Protein AF-A0A9E0SWN8-F1 (afdb_monomer)

Mean predicted aligned error: 6.42 Å

pLDDT: mean 88.69, std 12.47, range [34.34, 98.69]

Solvent-accessible surface area (backbone atoms only — not comparable to full-atom values): 17959 Å² total; per-residue (Å²): 108,59,70,43,38,34,40,40,36,37,46,34,42,34,28,69,33,40,63,61,95,81,78,55,37,38,42,23,48,45,33,38,35,36,34,43,24,35,90,50,27,34,27,43,89,86,46,27,32,46,60,47,58,52,72,49,68,44,82,44,38,80,63,66,32,49,72,82,45,36,48,60,73,41,78,38,72,42,49,58,73,52,26,52,48,79,52,69,46,26,38,19,40,45,77,55,72,58,88,90,48,64,58,40,75,12,35,39,37,39,36,42,39,36,31,36,65,59,69,62,49,68,70,51,48,44,43,27,53,53,28,38,48,52,30,48,47,54,44,46,37,62,46,42,61,72,28,25,89,89,41,82,62,83,50,70,70,56,50,52,52,41,51,53,53,27,51,50,43,19,40,69,61,29,52,95,80,43,82,65,88,37,101,78,60,100,76,70,80,48,55,46,71,36,39,73,51,79,47,75,46,44,44,58,56,31,36,30,34,33,92,72,30,42,80,41,78,50,75,32,84,33,79,22,31,38,37,41,32,34,38,38,28,42,66,71,84,60,47,53,46,60,20,28,35,60,69,90,68,97,63,66,98,76,56,60,51,31,39,23,29,66,38,70,86,24,62,33,74,44,42,44,68,54,51,49,52,40,47,75,73,68,50,44,38,33,21,68,12,92,85,74,44,73,24,50,51,45,79,46,80,58,78,65,40,96,91,38,72,83,12,65,47,76,44,42,55,91,70,94,71,61,56,21,33,60,89,61,43,50,71,59,70,132

Sequence (334 aa):
MDATPVILELTNLHCYDEGDSIGSAEPYLWTVFFKIDGDSVHIDNTLTLRGTATVVATVGNHGDIGPGGVGAGDDIPIPASLGRFETTVKPIPLDVPIGSLVDFPGTVGCIIVLLEQDSTSDDAVAAGRAALTSAVQDALDTMIPTLNVLHTAPTQEELDAMTAQIGKAVEDAISDQVSIWDWLGALGNMDDKIGSAVLRYSQADLDAAAYSGIPISQEWENEGDWLITGSASAVIDELTIGCIHKPSGNVEAHHIERVGGVYNGSNWRMTRDQVIQFLQQGKRFGVAGADGSHSDVEVFKHWVSNANPTGLYIATTRDGSKADNLLSLPDCGD

Secondary structure (DSSP, 8-state):
---EEEEEEEEEEEEEE---SSS-B-EEEEEEEEEESTTTEEE-TTSBEEE--EEEE----TTSS-TT-B-TT-EEEPPHHHHEEEEEEPPEEEEEEETTEEEE--EEEEEEEEEE--S--HHHHHHHHHHHHHHHHHHHHHHGGG-BSS--S--HHHHHHHHHHHHHHHHHHHTTT-----TTS--SSS--EEEEEEEEEEHHHHHHHGGG-EEEEEEE-SSSEEEEEEEEEE--S-EEE-EEE--SSS--TT---EEEEEETTEEEEEEHHHHHHHHHTT--EEEE-TTS-EEEEEEEE----SS-TT-EEEEEPP-S-STT-GGGSPB---

Radius of gyration: 24.08 Å; Cα contacts (8 Å, |Δi|>4): 747; chains: 1; bounding box: 58×44×72 Å

Nearest PDB structures (foldseek):
  2jqz-assembly1_A  TM=5.389E-01  e=5.210E-02  Homo sapiens
  4dci-assembly1_B  TM=2.365E-01  e=7.324E+00  Parasynechococcus marenigrum WH 8102
  1m06-assembly1_F  TM=1.189E-01  e=5.247E+00  Escherichia phage alpha3

Foldseek 3Di:
DFKFKKKFFFWKKAFQALLDPDFFWFKKKWKKKKKFAQVFWAQEPVQAIAGFIDIDTAPIFTCQWPVPGHGHGDIITHDCSHTIDIDIHHFHAYPDDDVPDGTHWMKIKMKMWMKTDFDADRVLRRQLSVQLRVLLRVLRNVCRRVDGPVRPDDDPVSVVVSVVSSVVSSCVRNVVPDPPVDVPDDDDRHMGTQDIDMTMDTNLRQQQCAVVFAKDWDWGPHSGTMIIITTMHTDDQEAEWQAFAADPDPPPLQDTQKTWDGGPNHIYMDGFVVVQVCVVVVYWYWYAFPVRDIFTKHWDADDADPVRNRSIGIWTDDDPDPRRTNSNHHHPDD

Structure (mmCIF, N/CA/C/O backbone):
data_AF-A0A9E0SWN8-F1
#
_entry.id   AF-A0A9E0SWN8-F1
#
loop_
_atom_site.group_PDB
_atom_site.id
_atom_site.type_symbol
_atom_site.label_atom_id
_atom_site.label_alt_id
_atom_site.label_comp_id
_atom_site.label_asym_id
_atom_site.label_entity_id
_atom_site.label_seq_id
_atom_site.pdbx_PDB_ins_code
_atom_site.Cartn_x
_atom_site.Cartn_y
_atom_site.Cartn_z
_atom_site.occupancy
_atom_site.B_iso_or_equiv
_atom_site.auth_seq_id
_atom_site.auth_comp_id
_atom_site.auth_asym_id
_atom_site.auth_atom_id
_atom_site.pdbx_PDB_model_num
ATOM 1 N N . MET A 1 1 ? -11.381 -10.577 -12.466 1.00 85.69 1 MET A N 1
ATOM 2 C CA . MET A 1 1 ? -10.119 -10.263 -11.770 1.00 85.69 1 MET A CA 1
ATOM 3 C C . MET A 1 1 ? -9.688 -11.514 -11.018 1.00 85.69 1 MET A C 1
ATOM 5 O O . MET A 1 1 ? -10.556 -12.301 -10.661 1.00 85.69 1 MET A O 1
ATOM 9 N N . ASP A 1 2 ? -8.393 -11.739 -10.815 1.00 92.06 2 ASP A N 1
ATOM 10 C CA . ASP A 1 2 ? -7.904 -12.883 -10.027 1.00 92.06 2 ASP A CA 1
ATOM 11 C C . ASP A 1 2 ? -7.531 -12.435 -8.611 1.00 92.06 2 ASP A C 1
ATOM 13 O O . ASP A 1 2 ? -7.539 -11.246 -8.316 1.00 92.06 2 ASP A O 1
ATOM 17 N N . ALA A 1 3 ? -7.252 -13.369 -7.701 1.00 95.94 3 ALA A N 1
ATOM 18 C CA . ALA A 1 3 ? -6.750 -13.023 -6.374 1.00 95.94 3 ALA A CA 1
ATOM 19 C C . ALA A 1 3 ? -5.317 -12.472 -6.467 1.00 95.94 3 ALA A C 1
ATOM 21 O O . ALA A 1 3 ? -4.471 -13.070 -7.130 1.00 95.94 3 ALA A O 1
ATOM 22 N N . THR A 1 4 ? -5.035 -11.373 -5.768 1.00 96.62 4 THR A N 1
ATOM 23 C CA . THR A 1 4 ? -3.720 -10.716 -5.775 1.00 96.62 4 THR A CA 1
ATOM 24 C C . THR A 1 4 ? -3.032 -10.941 -4.428 1.00 96.62 4 THR A C 1
ATOM 26 O O . THR A 1 4 ? -3.504 -10.425 -3.413 1.00 96.62 4 THR A O 1
ATOM 29 N N . PRO A 1 5 ? -1.929 -11.707 -4.364 1.00 98.06 5 PRO A N 1
ATOM 30 C CA . PRO A 1 5 ? -1.043 -11.710 -3.203 1.00 98.06 5 PRO A CA 1
ATOM 31 C C . PRO A 1 5 ? -0.421 -10.320 -3.008 1.00 98.06 5 PRO A C 1
ATOM 33 O O . PRO A 1 5 ? 0.039 -9.719 -3.977 1.00 98.06 5 PRO A O 1
ATOM 36 N N . VAL A 1 6 ? -0.406 -9.794 -1.784 1.00 98.00 6 VAL A N 1
ATOM 37 C CA . VAL A 1 6 ? 0.013 -8.414 -1.479 1.00 98.00 6 VAL A CA 1
ATOM 38 C C . VAL A 1 6 ? 0.919 -8.377 -0.254 1.00 98.00 6 VAL A C 1
ATOM 40 O O . VAL A 1 6 ? 0.697 -9.104 0.716 1.00 98.00 6 VAL A O 1
ATOM 43 N N . ILE A 1 7 ? 1.905 -7.482 -0.292 1.00 98.12 7 ILE A N 1
ATOM 44 C CA . ILE A 1 7 ? 2.692 -7.047 0.862 1.00 98.12 7 ILE A CA 1
ATOM 45 C C . ILE A 1 7 ? 2.427 -5.554 1.072 1.00 98.12 7 ILE A C 1
ATOM 47 O O . ILE A 1 7 ? 2.629 -4.753 0.158 1.00 98.12 7 ILE A O 1
ATOM 51 N N . LEU A 1 8 ? 1.981 -5.193 2.273 1.00 98.06 8 LEU A N 1
ATOM 52 C CA . LEU A 1 8 ? 2.058 -3.833 2.802 1.00 98.06 8 LEU A CA 1
ATOM 53 C C . LEU A 1 8 ? 3.215 -3.779 3.794 1.00 98.06 8 LEU A C 1
ATOM 55 O O . LEU A 1 8 ? 3.294 -4.622 4.691 1.00 98.06 8 LEU A O 1
ATOM 59 N N . GLU A 1 9 ? 4.104 -2.807 3.646 1.00 97.50 9 GLU A N 1
ATOM 60 C CA . GLU A 1 9 ? 5.253 -2.645 4.529 1.00 97.50 9 GLU A CA 1
ATOM 61 C C . GLU A 1 9 ? 5.538 -1.176 4.835 1.00 97.50 9 GLU A C 1
ATOM 63 O O . GLU A 1 9 ? 5.626 -0.353 3.933 1.00 97.50 9 GLU A O 1
ATOM 68 N N . LEU A 1 10 ? 5.712 -0.862 6.113 1.00 98.25 10 LEU A N 1
ATOM 69 C CA . LEU A 1 10 ? 6.322 0.361 6.620 1.00 98.25 10 LEU A CA 1
ATOM 70 C C . LEU A 1 10 ? 7.751 -0.003 7.013 1.00 98.25 10 LEU A C 1
ATOM 72 O O . LEU A 1 10 ? 7.955 -0.959 7.764 1.00 98.25 10 LEU A O 1
ATOM 76 N N . THR A 1 11 ? 8.735 0.702 6.467 1.00 97.88 11 THR A N 1
ATOM 77 C CA . THR A 1 11 ? 10.140 0.276 6.515 1.00 97.88 11 THR A CA 1
ATOM 78 C C . THR A 1 11 ? 11.029 1.200 7.324 1.00 97.88 11 THR A C 1
ATOM 80 O O . THR A 1 11 ? 11.980 0.718 7.934 1.00 97.88 11 THR A O 1
ATOM 83 N N . ASN A 1 12 ? 10.751 2.503 7.334 1.00 97.88 12 ASN A N 1
ATOM 84 C CA . ASN A 1 12 ? 11.607 3.481 7.998 1.00 97.88 12 ASN A CA 1
ATOM 85 C C . ASN A 1 12 ? 10.781 4.632 8.563 1.00 97.88 12 ASN A C 1
ATOM 87 O O . ASN A 1 12 ? 9.873 5.116 7.883 1.00 97.88 12 ASN A O 1
ATOM 91 N N . LEU A 1 13 ? 11.142 5.064 9.765 1.00 97.44 13 LEU A N 1
ATOM 92 C CA . LEU A 1 13 ? 10.742 6.332 10.357 1.00 97.44 13 LEU A CA 1
ATOM 93 C C . LEU A 1 13 ? 11.961 7.257 10.341 1.00 97.44 13 LEU A C 1
ATOM 95 O O . LEU A 1 13 ? 13.002 6.906 10.891 1.00 97.44 13 LEU A O 1
ATOM 99 N N . HIS A 1 14 ? 11.831 8.409 9.702 1.00 97.38 14 HIS A N 1
ATOM 100 C CA . HIS A 1 14 ? 12.834 9.463 9.697 1.00 97.38 14 HIS A CA 1
ATOM 101 C C . HIS A 1 14 ? 12.392 10.592 10.627 1.00 97.38 14 HIS A C 1
ATOM 103 O O . HIS A 1 14 ? 11.233 11.008 10.566 1.00 97.38 14 HIS A O 1
ATOM 109 N N . CYS A 1 15 ? 13.313 11.085 11.449 1.00 95.62 15 CYS A N 1
ATOM 110 C CA . CYS A 1 15 ? 13.110 12.246 12.312 1.00 95.62 15 CYS A CA 1
ATOM 111 C C . CYS A 1 15 ? 13.853 13.443 11.712 1.00 95.62 15 CYS A C 1
ATOM 113 O O . CYS A 1 15 ? 15.081 13.469 11.723 1.00 95.62 15 CYS A O 1
ATOM 115 N N . TYR A 1 16 ? 13.143 14.431 11.173 1.00 94.19 16 TYR A N 1
ATOM 116 C CA . TYR A 1 16 ? 13.748 15.684 10.708 1.00 94.19 16 TYR A CA 1
ATOM 117 C C . TYR A 1 16 ? 14.029 16.640 11.874 1.00 94.19 16 TYR A C 1
ATOM 119 O O . TYR A 1 16 ? 15.079 17.285 11.893 1.00 94.19 16 TYR A O 1
ATOM 127 N N . ASP A 1 17 ? 13.108 16.695 12.834 1.00 91.19 17 ASP A N 1
ATOM 128 C CA . ASP A 1 17 ? 13.171 17.484 14.067 1.00 91.19 17 ASP A CA 1
ATOM 129 C C . ASP A 1 17 ? 12.433 16.699 15.156 1.00 91.19 17 ASP A C 1
ATOM 131 O O . ASP A 1 17 ? 11.293 16.301 14.947 1.00 91.19 17 ASP A O 1
ATOM 135 N N . GLU A 1 18 ? 13.064 16.438 16.295 1.00 81.56 18 GLU A N 1
ATOM 136 C CA . GLU A 1 18 ? 12.449 15.695 17.400 1.00 81.56 18 GLU A CA 1
ATOM 137 C C . GLU A 1 18 ? 11.442 16.529 18.209 1.00 81.56 18 GLU A C 1
ATOM 139 O O . GLU A 1 18 ? 10.772 15.990 19.080 1.00 81.56 18 GLU A O 1
ATOM 144 N N . GLY A 1 19 ? 11.351 17.847 17.979 1.00 77.94 19 GLY A N 1
ATOM 145 C CA . GLY A 1 19 ? 10.426 18.739 18.694 1.00 77.94 19 GLY A CA 1
ATOM 146 C C . GLY A 1 19 ? 10.821 19.053 20.145 1.00 77.94 19 GLY A C 1
ATOM 147 O O . GLY A 1 19 ? 10.319 20.017 20.732 1.00 77.94 19 GLY A O 1
ATOM 148 N N . ASP A 1 20 ? 11.778 18.314 20.704 1.00 69.88 20 ASP A N 1
ATOM 149 C CA . ASP A 1 20 ? 12.180 18.399 22.100 1.00 69.88 20 ASP A CA 1
ATOM 150 C C . ASP A 1 20 ? 13.269 19.447 22.368 1.00 69.88 20 ASP A C 1
ATOM 152 O O . ASP A 1 20 ? 14.362 19.452 21.803 1.00 69.88 20 ASP A O 1
ATOM 156 N N . SER A 1 21 ? 13.011 20.350 23.320 1.00 57.03 21 SER A N 1
ATOM 157 C CA . SER A 1 21 ? 13.985 21.394 23.686 1.00 57.03 21 SER A CA 1
ATOM 158 C C . SER A 1 21 ? 15.185 20.860 24.486 1.00 57.03 21 SER A C 1
ATOM 160 O O . SER A 1 21 ? 16.256 21.475 24.464 1.00 57.03 21 SER A O 1
ATOM 162 N N . ILE A 1 22 ? 15.008 19.770 25.246 1.00 57.75 22 ILE A N 1
ATOM 163 C CA . ILE A 1 22 ? 16.055 19.074 26.014 1.00 57.75 22 ILE A CA 1
ATOM 164 C C . ILE A 1 22 ? 15.647 17.600 26.140 1.00 57.75 22 ILE A C 1
ATOM 166 O O . ILE A 1 22 ? 14.870 17.267 27.029 1.00 57.75 22 ILE A O 1
ATOM 170 N N . GLY A 1 23 ? 16.217 16.720 25.323 1.00 66.12 23 GLY A N 1
ATOM 171 C CA . GLY A 1 23 ? 15.867 15.301 25.351 1.00 66.12 23 GLY A CA 1
ATOM 172 C C . GLY A 1 23 ? 16.191 14.606 24.038 1.00 66.12 23 GLY A C 1
ATOM 173 O O . GLY A 1 23 ? 16.923 15.151 23.214 1.00 66.12 23 GLY A O 1
ATOM 174 N N . SER A 1 24 ? 15.675 13.394 23.901 1.00 76.12 24 SER A N 1
ATOM 175 C CA . SER A 1 24 ? 15.584 12.633 22.658 1.00 76.12 24 SER A CA 1
ATOM 176 C C . SER A 1 24 ? 14.190 12.028 22.636 1.00 76.12 24 SER A C 1
ATOM 178 O O . SER A 1 24 ? 13.792 11.491 23.670 1.00 76.12 24 SER A O 1
ATOM 180 N N . ALA A 1 25 ? 13.521 12.063 21.490 1.00 84.94 25 ALA A N 1
ATOM 181 C CA . ALA A 1 25 ? 12.192 11.491 21.340 1.00 84.94 25 ALA A CA 1
ATOM 182 C C . ALA A 1 25 ? 12.229 9.958 21.481 1.00 84.94 25 ALA A C 1
ATOM 184 O O . ALA A 1 25 ? 13.195 9.300 21.087 1.00 84.94 25 ALA A O 1
ATOM 185 N N . GLU A 1 26 ? 11.179 9.369 22.022 1.00 88.44 26 GLU A N 1
ATOM 186 C CA . GLU A 1 26 ? 10.985 7.940 22.241 1.00 88.44 26 GLU A CA 1
ATOM 187 C C . GLU A 1 26 ? 9.701 7.488 21.514 1.00 88.44 26 GLU A C 1
ATOM 189 O O . GLU A 1 26 ? 8.723 7.081 22.147 1.00 88.44 26 GLU A O 1
ATOM 194 N N . PRO A 1 27 ? 9.666 7.538 20.167 1.00 91.50 27 PRO A N 1
ATOM 195 C CA . PRO A 1 27 ? 8.459 7.220 19.427 1.00 91.50 27 PRO A CA 1
ATOM 196 C C . PRO A 1 27 ? 8.128 5.729 19.516 1.00 91.50 27 PRO A C 1
ATOM 198 O O . PRO A 1 27 ? 9.009 4.869 19.457 1.00 91.50 27 PRO A O 1
ATOM 201 N N . TYR A 1 28 ? 6.840 5.407 19.532 1.00 92.56 28 TYR A N 1
ATOM 202 C CA . TYR A 1 28 ? 6.328 4.051 19.369 1.00 92.56 28 TYR A CA 1
ATOM 203 C C . TYR A 1 28 ? 5.161 4.011 18.381 1.00 92.56 28 TYR A C 1
ATOM 205 O O . TYR A 1 28 ? 4.528 5.029 18.075 1.00 92.56 28 TYR A O 1
ATOM 213 N N . LEU A 1 29 ? 4.881 2.825 17.835 1.00 93.62 29 LEU A N 1
ATOM 214 C CA . LEU A 1 29 ? 3.974 2.696 16.694 1.00 93.62 29 LEU A CA 1
ATOM 215 C C . LEU A 1 29 ? 2.866 1.668 16.902 1.00 93.62 29 LEU A C 1
ATOM 217 O O . LEU A 1 29 ? 3.094 0.472 17.090 1.00 93.62 29 LEU A O 1
ATOM 221 N N . TRP A 1 30 ? 1.629 2.112 16.697 1.00 94.06 30 TRP A N 1
ATOM 222 C CA . TRP A 1 30 ? 0.503 1.213 16.481 1.00 94.06 30 TRP A CA 1
ATOM 223 C C . TRP A 1 30 ? 0.158 1.127 15.003 1.00 94.06 30 TRP A C 1
ATOM 225 O O . TRP A 1 30 ? -0.079 2.131 14.329 1.00 94.06 30 TRP A O 1
ATOM 235 N N . THR A 1 31 ? 0.055 -0.106 14.514 1.00 96.00 31 THR A N 1
ATOM 236 C CA . THR A 1 31 ? -0.454 -0.389 13.175 1.00 96.00 31 THR A CA 1
ATOM 237 C C . THR A 1 31 ? -1.621 -1.358 13.229 1.00 96.00 31 THR A C 1
ATOM 239 O O . THR A 1 31 ? -1.596 -2.394 13.905 1.00 96.00 31 THR A O 1
ATOM 242 N N . VAL A 1 32 ? -2.660 -1.017 12.474 1.00 97.19 32 VAL A N 1
ATOM 243 C CA . VAL A 1 32 ? -3.814 -1.881 12.251 1.00 97.19 32 VAL A CA 1
ATOM 244 C C . VAL A 1 32 ? -3.966 -2.081 10.754 1.00 97.19 32 VAL A C 1
ATOM 246 O O . VAL A 1 32 ? -4.349 -1.173 10.016 1.00 97.19 32 VAL A O 1
ATOM 249 N N . PHE A 1 33 ? -3.640 -3.281 10.296 1.00 98.25 33 PHE A N 1
ATOM 250 C CA . PHE A 1 33 ? -3.834 -3.679 8.913 1.00 98.25 33 PHE A CA 1
ATOM 251 C C . PHE A 1 33 ? -5.257 -4.168 8.703 1.00 98.25 33 PHE A C 1
ATOM 253 O O . PHE A 1 33 ? -5.873 -4.745 9.601 1.00 98.25 33 PHE A O 1
ATOM 260 N N . PHE A 1 34 ? -5.778 -3.971 7.500 1.00 98.06 34 PHE A N 1
ATOM 261 C CA . PHE A 1 34 ? -7.095 -4.477 7.154 1.00 98.06 34 PHE A CA 1
ATOM 262 C C . PHE A 1 34 ? -7.199 -4.856 5.683 1.00 98.06 34 PHE A C 1
ATOM 264 O O . PHE A 1 34 ? -6.447 -4.371 4.833 1.00 98.06 34 PHE A O 1
ATOM 271 N N . LYS A 1 35 ? -8.186 -5.696 5.375 1.00 98.12 35 LYS A N 1
ATOM 272 C CA . LYS A 1 35 ? -8.680 -5.900 4.014 1.00 98.12 35 LYS A CA 1
ATOM 273 C C . LYS A 1 35 ? -10.202 -6.008 3.970 1.00 98.12 35 LYS A C 1
ATOM 275 O O . LYS A 1 35 ? -10.831 -6.504 4.903 1.00 98.12 35 LYS A O 1
ATOM 280 N N . ILE A 1 36 ? -10.769 -5.546 2.861 1.00 98.00 36 ILE A N 1
ATOM 281 C CA . ILE A 1 36 ? -12.184 -5.648 2.488 1.00 98.00 36 ILE A CA 1
ATOM 282 C C . ILE A 1 36 ? -12.198 -6.352 1.135 1.00 98.00 36 ILE A C 1
ATOM 284 O O . ILE A 1 36 ? -11.857 -5.747 0.118 1.00 98.00 36 ILE A O 1
ATOM 288 N N . ASP A 1 37 ? -12.501 -7.645 1.123 1.00 98.06 37 ASP A N 1
ATOM 289 C CA . ASP A 1 37 ? -12.293 -8.476 -0.058 1.00 98.06 37 ASP A CA 1
ATOM 290 C C . ASP A 1 37 ? -13.260 -9.670 -0.118 1.00 98.06 37 ASP A C 1
ATOM 292 O O . ASP A 1 37 ? -14.081 -9.886 0.777 1.00 98.06 37 ASP A O 1
ATOM 296 N N . GLY A 1 38 ? -13.178 -10.444 -1.201 1.00 97.62 38 GLY A N 1
ATOM 297 C CA . GLY A 1 38 ? -14.091 -11.555 -1.481 1.00 97.62 38 GLY A CA 1
ATOM 298 C C . GLY A 1 38 ? -14.042 -12.744 -0.513 1.00 97.62 38 GLY A C 1
ATOM 299 O O . GLY A 1 38 ? -14.782 -13.703 -0.725 1.00 97.62 38 GLY A O 1
ATOM 300 N N . ASP A 1 39 ? -13.192 -12.732 0.522 1.00 98.06 39 ASP A N 1
ATOM 301 C CA . ASP A 1 39 ? -13.235 -13.758 1.577 1.00 98.06 39 ASP A CA 1
ATOM 302 C C . ASP A 1 39 ? -14.458 -13.600 2.488 1.00 98.06 39 ASP A C 1
ATOM 304 O O . ASP A 1 39 ? -15.024 -14.594 2.949 1.00 98.06 39 ASP A O 1
ATOM 308 N N . SER A 1 40 ? -14.862 -12.358 2.753 1.00 97.50 40 SER A N 1
ATOM 309 C CA . SER A 1 40 ? -15.907 -12.028 3.728 1.00 97.50 40 SER A CA 1
ATOM 310 C C . SER A 1 40 ? -16.916 -10.999 3.227 1.00 97.50 40 SER A C 1
ATOM 312 O O . SER A 1 40 ? -17.924 -10.779 3.903 1.00 97.50 40 SER A O 1
ATOM 314 N N . VAL A 1 41 ? -16.680 -10.389 2.061 1.00 97.94 41 VAL A N 1
ATOM 315 C CA . VAL A 1 41 ? -17.531 -9.351 1.471 1.00 97.94 41 VAL A CA 1
ATOM 316 C C . VAL A 1 41 ? -18.071 -9.792 0.112 1.00 97.94 41 VAL A C 1
ATOM 318 O O . VAL A 1 41 ? -17.371 -10.432 -0.665 1.00 97.94 41 VAL A O 1
ATOM 321 N N . HIS A 1 42 ? -19.319 -9.436 -0.187 1.00 96.50 42 HIS A N 1
ATOM 322 C CA . HIS A 1 42 ? -19.980 -9.631 -1.484 1.00 96.50 42 HIS A CA 1
ATOM 323 C C . HIS A 1 42 ? -20.868 -8.424 -1.816 1.00 96.50 42 HIS A C 1
ATOM 325 O O . HIS A 1 42 ? -21.196 -7.628 -0.934 1.00 96.50 42 HIS A O 1
ATOM 331 N N . ILE A 1 43 ? -21.259 -8.282 -3.083 1.00 95.19 43 ILE A N 1
ATOM 332 C CA . ILE A 1 43 ? -22.257 -7.300 -3.524 1.00 95.19 43 ILE A CA 1
ATOM 333 C C . ILE A 1 43 ? -23.610 -7.997 -3.644 1.00 95.19 43 ILE A C 1
ATOM 335 O O . ILE A 1 43 ? -23.772 -8.901 -4.467 1.00 95.19 43 ILE A O 1
ATOM 339 N N . ASP A 1 44 ? -24.578 -7.558 -2.843 1.00 94.25 44 ASP A N 1
ATOM 340 C CA . ASP A 1 44 ? -25.918 -8.142 -2.827 1.00 94.25 44 ASP A CA 1
ATOM 341 C C . ASP A 1 44 ? -26.794 -7.660 -4.004 1.00 94.25 44 ASP A C 1
ATOM 343 O O . ASP A 1 44 ? -26.400 -6.856 -4.856 1.00 94.25 44 ASP A O 1
ATOM 347 N N . ASN A 1 45 ? -28.041 -8.131 -4.052 1.00 91.44 45 ASN A N 1
ATOM 348 C CA . ASN A 1 45 ? -29.007 -7.743 -5.086 1.00 91.44 45 ASN A CA 1
ATOM 349 C C . ASN A 1 45 ? -29.457 -6.265 -5.031 1.00 91.44 45 ASN A C 1
ATOM 351 O O . ASN A 1 45 ? -30.127 -5.805 -5.959 1.00 91.44 45 ASN A O 1
ATOM 355 N N . THR A 1 46 ? -29.099 -5.525 -3.976 1.00 92.31 46 THR A N 1
ATOM 356 C CA . THR A 1 46 ? -29.298 -4.071 -3.859 1.00 92.31 46 THR A CA 1
ATOM 357 C C . THR A 1 46 ? -28.100 -3.277 -4.381 1.00 92.31 46 THR A C 1
ATOM 359 O O . THR A 1 46 ? -28.133 -2.048 -4.383 1.00 92.31 46 THR A O 1
ATOM 362 N N . LEU A 1 47 ? -27.088 -3.978 -4.909 1.00 92.56 47 LEU A N 1
ATOM 363 C CA . LEU A 1 47 ? -25.827 -3.444 -5.425 1.00 92.56 47 LEU A CA 1
ATOM 364 C C . LEU A 1 47 ? -24.933 -2.829 -4.344 1.00 92.56 47 LEU A C 1
ATOM 366 O O . LEU A 1 47 ? -24.035 -2.047 -4.655 1.00 92.56 47 LEU A O 1
ATOM 370 N N . THR A 1 48 ? -25.175 -3.192 -3.087 1.00 94.88 48 THR A N 1
ATOM 371 C CA . THR A 1 48 ? -24.464 -2.699 -1.909 1.00 94.88 48 THR A CA 1
ATOM 372 C C . THR A 1 48 ? -23.530 -3.779 -1.381 1.00 94.88 48 THR A C 1
ATOM 374 O O . THR A 1 48 ? -23.838 -4.971 -1.461 1.00 94.88 48 THR A O 1
ATOM 377 N N . LEU A 1 49 ? -22.389 -3.370 -0.828 1.00 96.38 49 LEU A N 1
ATOM 378 C CA . LEU A 1 49 ? -21.474 -4.306 -0.189 1.00 96.38 49 LEU A CA 1
ATOM 379 C C . LEU A 1 49 ? -22.084 -4.846 1.118 1.00 96.38 49 LEU A C 1
ATOM 381 O O . LEU A 1 49 ? -22.724 -4.133 1.895 1.00 96.38 49 LEU A O 1
ATOM 385 N N . ARG A 1 50 ? -21.878 -6.136 1.374 1.00 97.31 50 ARG A N 1
ATOM 386 C CA . ARG A 1 50 ? -22.291 -6.845 2.590 1.00 97.31 50 ARG A CA 1
ATOM 387 C C . ARG A 1 50 ? -21.151 -7.703 3.084 1.00 97.31 50 ARG A C 1
ATOM 389 O O . ARG A 1 50 ? -20.473 -8.330 2.278 1.00 97.31 50 ARG A O 1
ATOM 396 N N . GLY A 1 51 ? -20.987 -7.786 4.398 1.00 97.00 51 GLY A N 1
ATOM 397 C CA . GLY A 1 51 ? -19.932 -8.582 5.007 1.00 97.00 51 GLY A CA 1
ATOM 398 C C . GLY A 1 51 ? -19.236 -7.845 6.134 1.00 97.00 51 GLY A C 1
ATOM 399 O O . GLY A 1 51 ? -19.796 -6.918 6.710 1.00 97.00 51 GLY A O 1
ATOM 400 N N . THR A 1 52 ? -18.016 -8.283 6.418 1.00 98.12 52 THR A N 1
ATOM 401 C CA . THR A 1 52 ? -17.142 -7.732 7.459 1.00 98.12 52 THR A CA 1
ATOM 402 C C . THR A 1 52 ? -15.723 -7.609 6.916 1.00 98.12 52 THR A C 1
ATOM 404 O O . THR A 1 52 ? -15.321 -8.402 6.056 1.00 98.12 52 THR A O 1
ATOM 407 N N . ALA A 1 53 ? -14.967 -6.617 7.373 1.00 98.00 53 ALA A N 1
ATOM 408 C CA . ALA A 1 53 ? -13.547 -6.512 7.066 1.00 98.00 53 ALA A CA 1
ATOM 409 C C . ALA A 1 53 ? -12.751 -7.597 7.807 1.00 98.00 53 ALA A C 1
ATOM 411 O O . ALA A 1 53 ? -13.148 -8.078 8.865 1.00 98.00 53 ALA A O 1
ATOM 412 N N . THR A 1 54 ? -11.584 -7.956 7.277 1.00 98.38 54 THR A N 1
ATOM 413 C CA . THR A 1 54 ? -10.559 -8.649 8.066 1.00 98.38 54 THR A CA 1
ATOM 414 C C . THR A 1 54 ? -9.627 -7.600 8.652 1.00 98.38 54 THR A C 1
ATOM 416 O O . THR A 1 54 ? -8.989 -6.882 7.883 1.00 98.38 54 THR A O 1
ATOM 419 N N . VAL A 1 55 ? -9.516 -7.531 9.980 1.00 98.00 55 VAL A N 1
ATOM 420 C CA . VAL A 1 55 ? -8.608 -6.620 10.693 1.00 98.00 55 VAL A CA 1
ATOM 421 C C . VAL A 1 55 ? -7.513 -7.411 11.408 1.00 98.00 55 VAL A C 1
ATOM 423 O O . VAL A 1 55 ? -7.778 -8.422 12.058 1.00 98.00 55 VAL A O 1
ATOM 426 N N . VAL A 1 56 ? -6.267 -6.956 11.280 1.00 95.88 56 VAL A N 1
ATOM 427 C CA . VAL A 1 56 ? -5.079 -7.569 11.883 1.00 95.88 56 VAL A CA 1
ATOM 428 C C . VAL A 1 56 ? -4.265 -6.490 12.582 1.00 95.88 56 VAL A C 1
ATOM 430 O O . VAL A 1 56 ? -3.711 -5.597 11.946 1.00 95.88 56 VAL A O 1
ATOM 433 N N . ALA A 1 57 ? -4.173 -6.590 13.903 1.00 88.75 57 ALA A N 1
ATOM 434 C CA . ALA A 1 57 ? -3.347 -5.701 14.704 1.00 88.75 57 ALA A CA 1
ATOM 435 C C . ALA A 1 57 ? -1.936 -6.249 14.899 1.00 88.75 57 ALA A C 1
ATOM 437 O O . ALA A 1 57 ? -1.728 -7.463 14.984 1.00 88.75 57 ALA A O 1
ATOM 438 N N . THR A 1 58 ? -0.982 -5.339 15.045 1.00 88.25 58 THR A N 1
ATOM 439 C CA . THR A 1 58 ? 0.387 -5.654 15.465 1.00 88.25 58 THR A CA 1
ATOM 440 C C . THR A 1 58 ? 0.553 -5.533 16.974 1.00 88.25 58 THR A C 1
ATOM 442 O O . THR A 1 58 ? -0.362 -5.113 17.676 1.00 88.25 58 THR A O 1
ATOM 445 N N . VAL A 1 59 ? 1.708 -5.952 17.496 1.00 84.88 59 VAL A N 1
ATOM 446 C CA . VAL A 1 59 ? 1.999 -6.044 18.940 1.00 84.88 59 VAL A CA 1
ATOM 447 C C . VAL A 1 59 ? 2.593 -4.763 19.548 1.00 84.88 59 VAL A C 1
ATOM 449 O O . VAL A 1 59 ? 3.189 -4.852 20.616 1.00 84.88 59 VAL A O 1
ATOM 452 N N . GLY A 1 60 ? 2.447 -3.606 18.892 1.00 85.69 60 GLY A N 1
ATOM 453 C CA . GLY A 1 60 ? 3.135 -2.365 19.274 1.00 85.69 60 GLY A CA 1
ATOM 454 C C . GLY A 1 60 ? 2.904 -1.899 20.718 1.00 85.69 60 GLY A C 1
ATOM 455 O O . GLY A 1 60 ? 1.817 -2.106 21.279 1.00 85.69 60 GLY A O 1
ATOM 456 N N . ASN A 1 61 ? 3.948 -1.323 21.315 1.00 90.69 61 ASN A N 1
ATOM 457 C CA . ASN A 1 61 ? 4.006 -0.782 22.680 1.00 90.69 61 ASN A CA 1
ATOM 458 C C . ASN A 1 61 ? 5.249 0.122 22.836 1.00 90.69 61 ASN A C 1
ATOM 460 O O . ASN A 1 61 ? 6.067 0.208 21.928 1.00 90.69 61 ASN A O 1
ATOM 464 N N . HIS A 1 62 ? 5.425 0.739 23.999 1.00 91.50 62 HIS A N 1
ATOM 465 C CA . HIS A 1 62 ? 6.637 1.469 24.378 1.00 91.50 62 HIS A CA 1
ATOM 466 C C . HIS A 1 62 ? 7.938 0.720 24.047 1.00 91.50 62 HIS A C 1
ATOM 468 O O . HIS A 1 62 ? 8.037 -0.505 24.189 1.00 91.50 62 HIS A O 1
ATOM 474 N N . GLY A 1 63 ? 8.941 1.472 23.588 1.00 88.50 63 GLY A N 1
ATOM 475 C CA . GLY A 1 63 ? 10.260 0.968 23.193 1.00 88.50 63 GLY A CA 1
ATOM 476 C C . GLY A 1 63 ? 10.296 0.086 21.936 1.00 88.50 63 GLY A C 1
ATOM 477 O O . GLY A 1 63 ? 11.293 -0.610 21.710 1.00 88.50 63 GLY A O 1
ATOM 478 N N . ASP A 1 64 ? 9.234 0.059 21.125 1.00 90.25 64 ASP A N 1
ATOM 479 C CA . ASP A 1 64 ? 9.174 -0.767 19.914 1.00 90.25 64 ASP A CA 1
ATOM 480 C C . ASP A 1 64 ? 9.847 -0.130 18.681 1.00 90.25 64 ASP A C 1
ATOM 482 O O . ASP A 1 64 ? 10.263 -0.851 17.762 1.00 90.25 64 ASP A O 1
ATOM 486 N N . ILE A 1 65 ? 10.042 1.190 18.707 1.00 87.56 65 ILE A N 1
ATOM 487 C CA . ILE A 1 65 ? 10.795 1.984 17.738 1.00 87.56 65 ILE A CA 1
ATOM 488 C C . ILE A 1 65 ? 11.826 2.827 18.501 1.00 87.56 65 ILE A C 1
ATOM 490 O O . ILE A 1 65 ? 11.563 3.336 19.578 1.00 87.56 65 ILE A O 1
ATOM 494 N N . GLY A 1 66 ? 13.052 2.915 17.974 1.00 77.06 66 GLY A N 1
ATOM 495 C CA . GLY A 1 66 ? 14.090 3.803 18.520 1.00 77.06 66 GLY A CA 1
ATOM 496 C C . GLY A 1 66 ? 14.354 3.699 20.038 1.00 77.06 66 GLY A C 1
ATOM 497 O O . GLY A 1 66 ? 14.487 4.737 20.673 1.00 77.06 66 GLY A O 1
ATOM 498 N N . PRO A 1 67 ? 14.510 2.502 20.648 1.00 72.00 67 PRO A N 1
ATOM 499 C CA . PRO A 1 67 ? 14.536 2.310 22.114 1.00 72.00 67 PRO A CA 1
ATOM 500 C C . PRO A 1 67 ? 15.715 2.966 22.866 1.00 72.00 67 PRO A C 1
ATOM 502 O O . PRO A 1 67 ? 15.910 2.715 24.054 1.00 72.00 67 PRO A O 1
ATOM 505 N N . GLY A 1 68 ? 16.567 3.724 22.175 1.00 74.44 68 GLY A N 1
ATOM 506 C CA . GLY A 1 68 ? 17.680 4.479 22.750 1.00 74.44 68 GLY A CA 1
ATOM 507 C C . GLY A 1 68 ? 17.495 5.994 22.690 1.00 74.44 68 GLY A C 1
ATOM 508 O O . GLY A 1 68 ? 18.470 6.699 22.950 1.00 74.44 68 GLY A O 1
ATOM 509 N N . GLY A 1 69 ? 16.301 6.462 22.323 1.00 84.06 69 GLY A N 1
ATOM 510 C CA . GLY A 1 69 ? 16.052 7.844 21.947 1.00 84.06 69 GLY A CA 1
ATOM 511 C C . GLY A 1 69 ? 16.340 8.094 20.465 1.00 84.06 69 GLY A C 1
ATOM 512 O O . GLY A 1 69 ? 17.182 7.430 19.851 1.00 84.06 69 GLY A O 1
ATOM 513 N N . VAL A 1 70 ? 15.627 9.062 19.908 1.00 89.19 70 VAL A N 1
ATOM 514 C CA . VAL A 1 70 ? 15.658 9.498 18.515 1.00 89.19 70 VAL A CA 1
ATOM 515 C C . VAL A 1 70 ? 15.965 10.991 18.483 1.00 89.19 70 VAL A C 1
ATOM 517 O O . VAL A 1 70 ? 15.374 11.764 19.237 1.00 89.19 70 VAL A O 1
ATOM 520 N N . GLY A 1 71 ? 16.897 11.397 17.624 1.00 90.62 71 GLY A N 1
ATOM 521 C CA . GLY A 1 71 ? 17.183 12.808 17.364 1.00 90.62 71 GLY A CA 1
ATOM 522 C C . GLY A 1 71 ? 17.054 13.183 15.888 1.00 90.62 71 GLY A C 1
ATOM 523 O O . GLY A 1 71 ? 16.964 12.326 15.004 1.00 90.62 71 GLY A O 1
ATOM 524 N N . ALA A 1 72 ? 17.103 14.487 15.614 1.00 92.75 72 ALA A N 1
ATOM 525 C CA . ALA A 1 72 ? 17.108 15.033 14.264 1.00 92.75 72 ALA A CA 1
ATOM 526 C C . ALA A 1 72 ? 18.181 14.392 13.369 1.00 92.75 72 ALA A C 1
ATOM 528 O O . ALA A 1 72 ? 19.383 14.390 13.663 1.00 92.75 72 ALA A O 1
ATOM 529 N N . GLY A 1 73 ? 17.731 13.923 12.210 1.00 93.25 73 GLY A N 1
ATOM 530 C CA . GLY A 1 73 ? 18.511 13.247 11.184 1.00 93.25 73 GLY A CA 1
ATOM 531 C C . GLY A 1 73 ? 18.565 11.724 11.315 1.00 93.25 73 GLY A C 1
ATOM 532 O O . GLY A 1 73 ? 19.167 11.094 10.442 1.00 93.25 73 GLY A O 1
ATOM 533 N N . ASP A 1 74 ? 17.974 11.130 12.355 1.00 94.31 74 ASP A N 1
ATOM 534 C CA . ASP A 1 74 ? 17.977 9.679 12.533 1.00 94.31 74 ASP A CA 1
ATOM 535 C C . ASP A 1 74 ? 16.997 8.967 11.584 1.00 94.31 74 ASP A C 1
ATOM 537 O O . ASP A 1 74 ? 15.877 9.414 11.334 1.00 94.31 74 ASP A O 1
ATOM 541 N 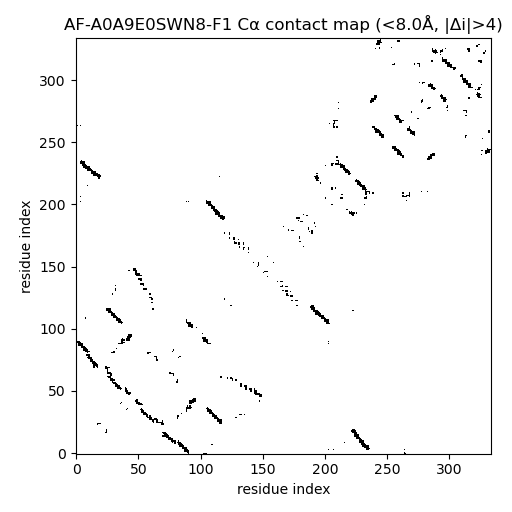N . ASP A 1 75 ? 17.435 7.805 11.094 1.00 95.31 75 ASP A N 1
ATOM 542 C CA . ASP A 1 75 ? 16.647 6.851 10.313 1.00 95.31 75 ASP A CA 1
ATOM 543 C C . ASP A 1 75 ? 16.462 5.565 11.122 1.00 95.31 75 ASP A C 1
ATOM 545 O O . ASP A 1 75 ? 17.420 4.820 11.370 1.00 95.31 75 ASP A O 1
ATOM 549 N N . ILE A 1 76 ? 15.227 5.295 11.535 1.00 95.31 76 ILE A N 1
ATOM 550 C CA . ILE A 1 76 ? 14.895 4.155 12.384 1.00 95.31 76 ILE A CA 1
ATOM 551 C C . ILE A 1 76 ? 14.188 3.093 11.542 1.00 95.31 76 ILE A C 1
ATOM 553 O O . ILE A 1 76 ? 13.077 3.326 11.050 1.00 95.31 76 ILE A O 1
ATOM 557 N N . PRO A 1 77 ? 14.772 1.891 11.397 1.00 96.31 77 PRO A N 1
ATOM 558 C CA . PRO A 1 77 ? 14.108 0.811 10.692 1.00 96.31 77 PRO A CA 1
ATOM 559 C C . PRO A 1 77 ? 12.891 0.341 11.489 1.00 96.31 77 PRO A C 1
ATOM 561 O O . PRO A 1 77 ? 13.000 0.003 12.668 1.00 96.31 77 PRO A O 1
ATOM 564 N N . ILE A 1 78 ? 11.742 0.252 10.825 1.00 97.06 78 ILE A N 1
ATOM 565 C CA . ILE A 1 78 ? 10.513 -0.251 11.440 1.00 97.06 78 ILE A CA 1
ATOM 566 C C . ILE A 1 78 ? 10.564 -1.785 11.445 1.00 97.06 78 ILE A C 1
ATOM 568 O O . ILE A 1 78 ? 10.689 -2.403 10.380 1.00 97.06 78 ILE A O 1
ATOM 572 N N . PRO A 1 79 ? 10.459 -2.444 12.614 1.00 95.94 79 PRO A N 1
ATOM 573 C CA . PRO A 1 79 ? 10.440 -3.899 12.683 1.00 95.94 79 PRO A CA 1
ATOM 574 C C . PRO A 1 79 ? 9.279 -4.491 11.882 1.00 95.94 79 PRO A C 1
ATOM 576 O O . PRO A 1 79 ? 8.149 -4.013 11.953 1.00 95.94 79 PRO A O 1
ATOM 579 N N . ALA A 1 80 ? 9.510 -5.611 11.191 1.00 95.62 80 ALA A N 1
ATOM 580 C CA . ALA A 1 80 ? 8.464 -6.278 10.409 1.00 95.62 80 ALA A CA 1
ATOM 581 C C . ALA A 1 80 ? 7.240 -6.688 11.255 1.00 95.62 80 ALA A C 1
ATOM 583 O O . ALA A 1 80 ? 6.130 -6.737 10.739 1.00 95.62 80 ALA A O 1
ATOM 584 N N . SER A 1 81 ? 7.420 -6.941 12.556 1.00 95.00 81 SER A N 1
ATOM 585 C CA . SER A 1 81 ? 6.324 -7.225 13.493 1.00 95.00 81 SER A CA 1
ATOM 586 C C . SER A 1 81 ? 5.358 -6.055 13.707 1.00 95.00 81 SER A C 1
ATOM 588 O O . SER A 1 81 ? 4.255 -6.289 14.193 1.00 95.00 81 SER A O 1
ATOM 590 N N . LEU A 1 82 ? 5.769 -4.829 13.365 1.00 95.75 82 LEU A N 1
ATOM 591 C CA . LEU A 1 82 ? 4.958 -3.608 13.411 1.00 95.75 82 LEU A CA 1
ATOM 592 C C . LEU A 1 82 ? 4.604 -3.125 12.003 1.00 95.75 82 LEU A C 1
ATOM 594 O O . LEU A 1 82 ? 3.483 -2.713 11.736 1.00 95.75 82 LEU A O 1
ATOM 598 N N . GLY A 1 83 ? 5.563 -3.169 11.082 1.00 96.69 83 GLY A N 1
ATOM 599 C CA . GLY A 1 83 ? 5.427 -2.525 9.784 1.00 96.69 83 GLY A CA 1
ATOM 600 C C . GLY A 1 83 ? 4.856 -3.404 8.682 1.00 96.69 83 GLY A C 1
ATOM 601 O O . GLY A 1 83 ? 4.511 -2.856 7.645 1.00 96.69 83 GLY A O 1
ATOM 602 N N . ARG A 1 84 ? 4.761 -4.733 8.841 1.00 97.81 84 ARG A N 1
ATOM 603 C CA . ARG A 1 84 ? 4.571 -5.640 7.697 1.00 97.81 84 ARG A CA 1
ATOM 604 C C . ARG A 1 84 ? 3.313 -6.498 7.772 1.00 97.81 84 ARG A C 1
ATOM 606 O O . ARG A 1 84 ? 3.089 -7.216 8.743 1.00 97.81 84 ARG A O 1
ATOM 613 N N . PHE A 1 85 ? 2.570 -6.518 6.670 1.00 98.06 85 PHE A N 1
ATOM 614 C CA . PHE A 1 85 ? 1.402 -7.364 6.468 1.00 98.06 85 PHE A CA 1
ATOM 615 C C . PHE A 1 85 ? 1.452 -8.045 5.105 1.00 98.06 85 PHE A C 1
ATOM 617 O O . PHE A 1 85 ? 1.449 -7.395 4.061 1.00 98.06 85 PHE A O 1
ATOM 624 N N . GLU A 1 86 ? 1.484 -9.375 5.121 1.00 98.19 86 GLU A N 1
ATOM 625 C CA . GLU A 1 86 ? 1.320 -10.194 3.924 1.00 98.19 86 GLU A CA 1
ATOM 626 C C . GLU A 1 86 ? -0.093 -10.763 3.889 1.00 98.19 86 GLU A C 1
ATOM 628 O O . GLU A 1 86 ? -0.574 -11.336 4.871 1.00 98.19 86 GLU A O 1
ATOM 633 N N . THR A 1 87 ? -0.762 -10.643 2.749 1.00 98.19 87 THR A N 1
ATOM 634 C CA . THR A 1 87 ? -2.095 -11.211 2.577 1.00 98.19 87 THR A CA 1
ATOM 635 C C . THR A 1 87 ? -2.377 -11.549 1.119 1.00 98.19 87 THR A C 1
ATOM 637 O O . THR A 1 87 ? -1.536 -11.408 0.237 1.00 98.19 87 THR A O 1
ATOM 640 N N . THR A 1 88 ? -3.583 -12.029 0.852 1.00 98.19 88 THR A N 1
ATOM 641 C CA . THR A 1 88 ? -4.136 -12.123 -0.496 1.00 98.19 88 THR A CA 1
ATOM 642 C C . THR A 1 88 ? -5.448 -11.359 -0.513 1.00 98.19 88 THR A C 1
ATOM 644 O O . THR A 1 88 ? -6.314 -11.619 0.325 1.00 98.19 88 THR A O 1
ATOM 647 N N . VAL A 1 89 ? -5.573 -10.427 -1.455 1.00 98.06 89 VAL A N 1
ATOM 648 C CA . VAL A 1 89 ? -6.794 -9.664 -1.715 1.00 98.06 89 VAL A CA 1
ATOM 649 C C . VAL A 1 89 ? -7.575 -10.387 -2.801 1.00 98.06 89 VAL A C 1
ATOM 651 O O . VAL A 1 89 ? -7.057 -10.617 -3.895 1.00 98.06 89 VAL A O 1
ATOM 654 N N . LYS A 1 90 ? -8.808 -10.785 -2.496 1.00 97.19 90 LYS A N 1
ATOM 655 C CA . LYS A 1 90 ? -9.699 -11.442 -3.455 1.00 97.19 90 LYS A CA 1
ATOM 656 C C . LYS A 1 90 ? -10.707 -10.457 -4.051 1.00 97.19 90 LYS A C 1
ATOM 658 O O . LYS A 1 90 ? -11.274 -9.656 -3.305 1.00 97.19 90 LYS A O 1
ATOM 663 N N . PRO A 1 91 ? -11.022 -10.570 -5.349 1.00 95.62 91 PRO A N 1
ATOM 664 C CA . PRO A 1 91 ? -12.127 -9.827 -5.933 1.00 95.62 91 PRO A CA 1
ATOM 665 C C . PRO A 1 91 ? -13.427 -10.128 -5.183 1.00 95.62 91 PRO A C 1
ATOM 667 O O . PRO A 1 91 ? -13.711 -11.277 -4.842 1.00 95.62 91 PRO A O 1
ATOM 670 N N . ILE A 1 92 ? -14.211 -9.091 -4.922 1.00 96.25 92 ILE A N 1
ATOM 671 C CA . ILE A 1 92 ? -15.505 -9.164 -4.253 1.00 96.25 92 ILE A CA 1
ATOM 672 C C . ILE A 1 92 ? -16.535 -9.700 -5.264 1.00 96.25 92 ILE A C 1
ATOM 674 O O . ILE A 1 92 ? -16.745 -9.071 -6.307 1.00 96.25 92 ILE A O 1
ATOM 678 N N . PRO A 1 93 ? -17.185 -10.846 -4.998 1.00 95.19 93 PRO A N 1
ATOM 679 C CA . PRO A 1 93 ? -18.166 -11.425 -5.907 1.00 95.19 93 PRO A CA 1
ATOM 680 C C . PRO A 1 93 ? -19.480 -10.634 -5.920 1.00 95.19 93 PRO A C 1
ATOM 682 O O . PRO A 1 93 ? -19.864 -10.006 -4.930 1.00 95.19 93 PRO A O 1
ATOM 685 N N . LEU A 1 94 ? -20.201 -10.722 -7.039 1.00 93.25 94 LEU A N 1
ATOM 686 C CA . LEU A 1 94 ? -21.577 -10.244 -7.160 1.00 93.25 94 LEU A CA 1
ATOM 687 C C . LEU A 1 94 ? -22.556 -11.412 -6.986 1.00 93.25 94 LEU A C 1
ATOM 689 O O . LEU A 1 94 ? -22.466 -12.403 -7.713 1.00 93.25 94 LEU A O 1
ATOM 693 N N . ASP A 1 95 ? -23.545 -11.265 -6.102 1.00 92.25 95 ASP A N 1
ATOM 694 C CA . ASP A 1 95 ? -24.630 -12.248 -5.942 1.00 92.25 95 ASP A CA 1
ATOM 695 C C . ASP A 1 95 ? -25.477 -12.376 -7.212 1.00 92.25 95 ASP A C 1
ATOM 697 O O . ASP A 1 95 ? -26.009 -13.441 -7.536 1.00 92.25 95 ASP A O 1
ATOM 701 N N . VAL A 1 96 ? -25.619 -11.261 -7.934 1.00 85.06 96 VAL A N 1
ATOM 702 C CA . VAL A 1 96 ? -26.338 -11.179 -9.202 1.00 85.06 96 VAL A CA 1
ATOM 703 C C . VAL A 1 96 ? -25.455 -10.457 -10.222 1.00 85.06 96 VAL A C 1
ATOM 705 O O . VAL A 1 96 ? -25.045 -9.326 -9.962 1.00 85.06 96 VAL A O 1
ATOM 708 N N . PRO A 1 97 ? -25.184 -11.051 -11.399 1.00 80.38 97 PRO A N 1
ATOM 709 C CA . PRO A 1 97 ? -24.395 -10.394 -12.439 1.00 80.38 97 PRO A CA 1
ATOM 710 C C . PRO A 1 97 ? -25.009 -9.064 -12.903 1.00 80.38 97 PRO A C 1
ATOM 712 O O . PRO A 1 97 ? -26.213 -8.989 -13.167 1.00 80.38 97 PRO A O 1
ATOM 715 N N . ILE A 1 98 ? -24.175 -8.033 -13.085 1.00 80.25 98 ILE A N 1
ATOM 716 C CA . ILE A 1 98 ? -24.580 -6.721 -13.620 1.00 80.25 98 ILE A CA 1
ATOM 717 C C . ILE A 1 98 ? -23.930 -6.533 -14.993 1.00 80.25 98 ILE A C 1
ATOM 719 O O . ILE A 1 98 ? -22.780 -6.113 -15.114 1.00 80.25 98 ILE A O 1
ATOM 723 N N . GLY A 1 99 ? -24.662 -6.850 -16.061 1.00 82.25 99 GLY A N 1
ATOM 724 C CA . GLY A 1 99 ? -24.108 -6.803 -17.416 1.00 82.25 99 GLY A CA 1
ATOM 725 C C . GLY A 1 99 ? -22.932 -7.774 -17.570 1.00 82.25 99 GLY A C 1
ATOM 726 O O . GLY A 1 99 ? -23.110 -8.977 -17.406 1.00 82.25 99 GLY A O 1
ATOM 727 N N . SER A 1 100 ? -21.746 -7.256 -17.901 1.00 79.44 100 SER A N 1
ATOM 728 C CA . SER A 1 100 ? -20.497 -8.032 -17.983 1.00 79.44 100 SER A CA 1
ATOM 729 C C . SER A 1 100 ? -19.660 -8.003 -16.700 1.00 79.44 100 SER A C 1
ATOM 731 O O . SER A 1 100 ? -18.591 -8.608 -16.673 1.00 79.44 100 SER A O 1
ATOM 733 N N . LEU A 1 101 ? -20.098 -7.279 -15.665 1.00 77.12 101 LEU A N 1
ATOM 734 C CA . LEU A 1 101 ? -19.387 -7.196 -14.394 1.00 77.12 101 LEU A CA 1
ATOM 735 C C . LEU A 1 101 ? -19.650 -8.465 -13.576 1.00 77.12 101 LEU A C 1
ATOM 737 O O . LEU A 1 101 ? -20.804 -8.789 -13.279 1.00 77.12 101 LEU A O 1
ATOM 741 N N . VAL A 1 102 ? -18.574 -9.174 -13.242 1.00 78.19 102 VAL A N 1
ATOM 742 C CA . VAL A 1 102 ? -18.608 -10.449 -12.502 1.00 78.19 102 VAL A CA 1
ATOM 743 C C . VAL A 1 102 ? -17.935 -10.365 -11.136 1.00 78.19 102 VAL A C 1
ATOM 745 O O . VAL A 1 102 ? -18.289 -11.129 -10.242 1.00 78.19 102 VAL A O 1
ATOM 748 N N . ASP A 1 103 ? -17.034 -9.403 -10.955 1.00 84.31 103 ASP A N 1
ATOM 749 C CA . ASP A 1 103 ? -16.354 -9.123 -9.699 1.00 84.31 103 ASP A CA 1
ATOM 750 C C . ASP A 1 103 ? -16.080 -7.623 -9.526 1.00 84.31 103 ASP A C 1
ATOM 752 O O . ASP A 1 103 ? -16.161 -6.836 -10.474 1.00 84.31 103 ASP A O 1
ATOM 756 N N . PHE A 1 104 ? -15.802 -7.234 -8.284 1.00 89.56 104 PHE A N 1
ATOM 757 C CA . PHE A 1 104 ? -15.439 -5.884 -7.876 1.00 89.56 104 PHE A CA 1
ATOM 758 C C . PHE A 1 104 ? -14.062 -5.910 -7.190 1.00 89.56 104 PHE A C 1
ATOM 760 O O . PHE A 1 104 ? -13.792 -6.857 -6.450 1.00 89.56 104 PHE A O 1
ATOM 767 N N . PRO A 1 105 ? -13.161 -4.935 -7.407 1.00 93.12 105 PRO A N 1
ATOM 768 C CA . PRO A 1 105 ? -11.836 -4.972 -6.790 1.00 93.12 105 PRO A CA 1
ATOM 769 C C . PRO A 1 105 ? -11.929 -4.947 -5.261 1.00 93.12 105 PRO A C 1
ATOM 771 O O . PRO A 1 105 ? -12.652 -4.130 -4.685 1.00 93.12 105 PRO A O 1
ATOM 774 N N . GLY A 1 106 ? -11.166 -5.824 -4.606 1.00 95.88 106 GLY A N 1
ATOM 775 C CA . GLY A 1 106 ? -10.968 -5.756 -3.160 1.00 95.88 106 GLY A CA 1
ATOM 776 C C . GLY A 1 106 ? -10.128 -4.539 -2.752 1.00 95.88 106 GLY A C 1
ATOM 777 O O . GLY A 1 106 ? -9.605 -3.794 -3.583 1.00 95.88 106 GLY A O 1
ATOM 778 N N . THR A 1 107 ? -9.987 -4.328 -1.449 1.00 96.94 107 THR A N 1
ATOM 779 C CA . THR A 1 107 ? -9.188 -3.248 -0.860 1.00 96.94 107 THR A CA 1
ATOM 780 C C . THR A 1 107 ? -8.334 -3.786 0.281 1.00 96.94 107 THR A C 1
ATOM 782 O O . THR A 1 107 ? -8.781 -4.637 1.048 1.00 96.94 107 THR A O 1
ATOM 785 N N . VAL A 1 108 ? -7.126 -3.250 0.431 1.00 98.12 108 VAL A N 1
ATOM 786 C CA . VAL A 1 108 ? -6.232 -3.497 1.568 1.00 98.12 108 VAL A CA 1
ATOM 787 C C . VAL A 1 108 ? -5.704 -2.166 2.094 1.00 98.12 108 VAL A C 1
ATOM 789 O O . VAL A 1 108 ? -5.597 -1.195 1.341 1.00 98.12 108 VAL A O 1
ATOM 792 N N . GLY A 1 109 ? -5.391 -2.090 3.381 1.00 97.06 109 GLY A N 1
ATOM 793 C CA . GLY A 1 109 ? -4.896 -0.857 3.972 1.00 97.06 109 GLY A CA 1
ATOM 794 C C . GLY A 1 109 ? -4.209 -1.035 5.316 1.00 97.06 109 GLY A C 1
ATOM 795 O O . GLY A 1 109 ? -4.085 -2.143 5.845 1.00 97.06 109 GLY A O 1
ATOM 796 N N . CYS A 1 110 ? -3.743 0.092 5.838 1.00 96.62 110 CYS A N 1
ATOM 797 C CA . CYS A 1 110 ? -3.048 0.211 7.109 1.00 96.62 110 CYS A CA 1
ATOM 798 C C . CYS A 1 110 ? -3.469 1.516 7.785 1.00 96.62 110 CYS A C 1
ATOM 800 O O . CYS A 1 110 ? -3.460 2.575 7.158 1.00 96.62 110 CYS A O 1
ATOM 802 N N . ILE A 1 111 ? -3.835 1.434 9.058 1.00 94.38 111 ILE A N 1
ATOM 803 C CA . ILE A 1 111 ? -3.977 2.588 9.939 1.00 94.38 111 ILE A CA 1
ATOM 804 C C . ILE A 1 111 ? -2.702 2.677 10.761 1.00 94.38 111 ILE A C 1
ATOM 806 O O . ILE A 1 111 ? -2.278 1.681 11.348 1.00 94.38 111 ILE A O 1
ATOM 810 N N . ILE A 1 112 ? -2.117 3.867 10.782 1.00 94.44 112 ILE A N 1
ATOM 811 C CA . ILE A 1 112 ? -0.867 4.182 11.465 1.00 94.44 112 ILE A CA 1
ATOM 812 C C . ILE A 1 112 ? -1.194 5.181 12.565 1.00 94.44 112 ILE A C 1
ATOM 814 O O . ILE A 1 112 ? -1.870 6.178 12.298 1.00 94.44 112 ILE A O 1
ATOM 818 N N . VAL A 1 113 ? -0.710 4.921 13.775 1.00 91.88 113 VAL A N 1
ATOM 819 C CA . VAL A 1 113 ? -0.707 5.880 14.882 1.00 91.88 113 VAL A CA 1
ATOM 820 C C . VAL A 1 113 ? 0.707 5.907 15.451 1.00 91.88 113 VAL A C 1
ATOM 822 O O . VAL A 1 113 ? 1.188 4.889 15.949 1.00 91.88 113 VAL A O 1
ATOM 825 N N . LEU A 1 114 ? 1.368 7.051 15.301 1.00 91.94 114 LEU A N 1
ATOM 826 C CA . LEU A 1 114 ? 2.705 7.328 15.810 1.00 91.94 114 LEU A CA 1
ATOM 827 C C . LEU A 1 114 ? 2.561 8.212 17.049 1.00 91.94 114 LEU A C 1
ATOM 829 O O . LEU A 1 114 ? 1.872 9.237 17.003 1.00 91.94 114 LEU A O 1
ATOM 833 N N . LEU A 1 115 ? 3.162 7.771 18.145 1.00 89.31 115 LEU A N 1
ATOM 834 C CA . LEU A 1 115 ? 2.999 8.343 19.477 1.00 89.31 115 LEU A CA 1
ATOM 835 C C . LEU A 1 115 ? 4.377 8.519 20.111 1.00 89.31 115 LEU A C 1
ATOM 837 O O . LEU A 1 115 ? 5.273 7.726 19.837 1.00 89.31 115 LEU A O 1
ATOM 841 N N . GLU A 1 116 ? 4.514 9.532 20.949 1.00 86.88 116 GLU A N 1
ATOM 842 C CA . GLU A 1 116 ? 5.673 9.784 21.797 1.00 86.88 116 GLU A CA 1
ATOM 843 C C . GLU A 1 116 ? 5.469 9.104 23.157 1.00 86.88 116 GLU A C 1
ATOM 845 O O . GLU A 1 116 ? 4.363 9.102 23.702 1.00 86.88 116 GLU A O 1
ATOM 850 N N . GLN A 1 117 ? 6.503 8.461 23.692 1.00 86.81 117 GLN A N 1
ATOM 851 C CA . GLN A 1 117 ? 6.429 7.747 24.966 1.00 86.81 117 GLN A CA 1
ATOM 852 C C . GLN A 1 117 ? 6.648 8.684 26.166 1.00 86.81 117 GLN A C 1
ATOM 854 O O . GLN A 1 117 ? 7.685 9.324 26.272 1.00 86.81 117 GLN A O 1
ATOM 859 N N . ASP A 1 118 ? 5.730 8.659 27.142 1.00 81.81 118 ASP A N 1
ATOM 860 C CA . ASP A 1 118 ? 5.842 9.4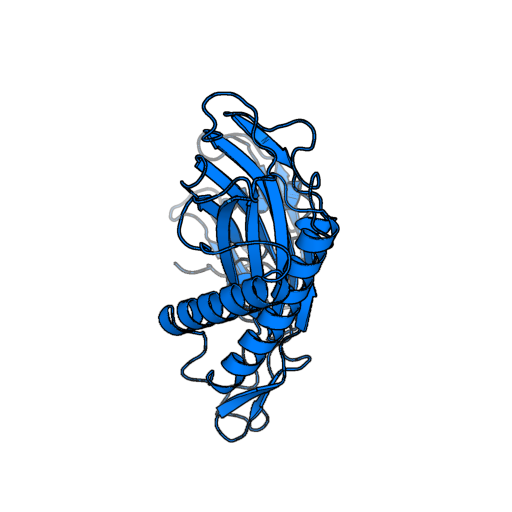11 28.400 1.00 81.81 118 ASP A CA 1
ATOM 861 C C . ASP A 1 118 ? 5.527 8.533 29.633 1.00 81.81 118 ASP A C 1
ATOM 863 O O . ASP A 1 118 ? 6.146 7.497 29.876 1.00 81.81 118 ASP A O 1
ATOM 867 N N . SER A 1 119 ? 4.592 8.962 30.494 1.00 80.81 119 SER A N 1
ATOM 868 C CA . SER A 1 119 ? 4.289 8.321 31.780 1.00 80.81 119 SER A CA 1
ATOM 869 C C . SER A 1 119 ? 3.133 7.318 31.706 1.00 80.81 119 SER A C 1
ATOM 871 O O . SER A 1 119 ? 2.716 6.799 32.750 1.00 80.81 119 SER A O 1
ATOM 873 N N . THR A 1 120 ? 2.574 7.067 30.517 1.00 82.56 120 THR A N 1
ATOM 874 C CA . THR A 1 120 ? 1.519 6.059 30.333 1.00 82.56 120 THR A CA 1
ATOM 875 C C . THR A 1 120 ? 2.093 4.675 30.624 1.00 82.56 120 THR A C 1
ATOM 877 O O . THR A 1 120 ? 3.229 4.379 30.282 1.00 82.56 120 THR A O 1
ATOM 880 N N . SER A 1 121 ? 1.348 3.807 31.307 1.00 85.75 121 SER A N 1
ATOM 881 C CA . SER A 1 121 ? 1.846 2.454 31.574 1.00 85.75 121 SER A CA 1
ATOM 882 C C . SER A 1 121 ? 1.754 1.576 30.323 1.00 85.75 121 SER A C 1
ATOM 884 O O . SER A 1 121 ? 0.760 1.652 29.600 1.00 85.75 121 SER A O 1
ATOM 886 N N . ASP A 1 122 ? 2.702 0.651 30.139 1.00 88.75 122 ASP A N 1
ATOM 887 C CA . ASP A 1 122 ? 2.654 -0.364 29.069 1.00 88.75 122 ASP A CA 1
ATOM 888 C C . ASP A 1 122 ? 1.304 -1.103 28.997 1.00 88.75 122 ASP A C 1
ATOM 890 O O . ASP A 1 122 ? 0.843 -1.474 27.915 1.00 88.75 122 ASP A O 1
ATOM 894 N N . ASP A 1 123 ? 0.664 -1.337 30.150 1.00 88.62 123 ASP A N 1
ATOM 895 C CA . ASP A 1 123 ? -0.646 -1.988 30.248 1.00 88.62 123 ASP A CA 1
ATOM 896 C C . ASP A 1 123 ? -1.767 -1.102 29.674 1.00 88.62 123 ASP A C 1
ATOM 898 O O . ASP A 1 123 ? -2.656 -1.603 28.979 1.00 88.62 123 ASP A O 1
ATOM 902 N N . ALA A 1 124 ? -1.726 0.210 29.931 1.00 84.00 124 ALA A N 1
ATOM 903 C CA . ALA A 1 124 ? -2.669 1.169 29.361 1.00 84.00 124 ALA A CA 1
ATOM 904 C C . ALA A 1 124 ? -2.439 1.346 27.852 1.00 84.00 124 ALA A C 1
ATOM 906 O O . ALA A 1 124 ? -3.403 1.302 27.089 1.00 84.00 124 ALA A O 1
ATOM 907 N N . VAL A 1 125 ? -1.185 1.436 27.399 1.00 87.25 125 VAL A N 1
ATOM 908 C CA . VAL A 1 125 ? -0.826 1.479 25.967 1.00 87.25 125 VAL A CA 1
ATOM 909 C C . VAL A 1 125 ? -1.349 0.227 25.252 1.00 87.25 125 VAL A C 1
ATOM 911 O O . VAL A 1 125 ? -2.030 0.310 24.226 1.00 87.25 125 VAL A O 1
ATOM 914 N N . ALA A 1 126 ? -1.134 -0.957 25.834 1.00 90.44 126 ALA A N 1
ATOM 915 C CA . ALA A 1 126 ? -1.653 -2.207 25.287 1.00 90.44 126 ALA A CA 1
ATOM 916 C C . ALA A 1 126 ? -3.193 -2.246 25.239 1.00 90.44 126 ALA A C 1
ATOM 918 O O . ALA A 1 126 ? -3.760 -2.755 24.265 1.00 90.44 126 ALA A O 1
ATOM 919 N N . ALA A 1 127 ? -3.874 -1.707 26.257 1.00 87.69 127 ALA A N 1
ATOM 920 C CA . ALA A 1 127 ? -5.332 -1.588 26.277 1.00 87.69 127 ALA A CA 1
ATOM 921 C C . ALA A 1 127 ? -5.846 -0.624 25.191 1.00 87.69 127 ALA A C 1
ATOM 923 O O . ALA A 1 127 ? -6.781 -0.972 24.467 1.00 87.69 127 ALA A O 1
ATOM 924 N N . GLY A 1 128 ? -5.190 0.528 25.014 1.00 88.25 128 GLY A N 1
ATOM 925 C CA . GLY A 1 128 ? -5.481 1.499 23.958 1.00 88.25 128 GLY A CA 1
ATOM 926 C C . GLY A 1 128 ? -5.356 0.899 22.559 1.00 88.25 128 GLY A C 1
ATOM 927 O O . GLY A 1 128 ? -6.283 0.994 21.754 1.00 88.25 128 GLY A O 1
ATOM 928 N N . ARG A 1 129 ? -4.273 0.162 22.290 1.00 90.56 129 ARG A N 1
ATOM 929 C CA . ARG A 1 129 ? -4.086 -0.561 21.020 1.00 90.56 129 ARG A CA 1
ATOM 930 C C . ARG A 1 129 ? -5.169 -1.617 20.772 1.00 90.56 129 ARG A C 1
ATOM 932 O O . ARG A 1 129 ? -5.642 -1.787 19.642 1.00 90.56 129 ARG A O 1
ATOM 939 N N . ALA A 1 130 ? -5.572 -2.355 21.807 1.00 92.31 130 ALA A N 1
ATOM 940 C CA . ALA A 1 130 ? -6.644 -3.345 21.691 1.00 92.31 130 ALA A CA 1
ATOM 941 C C . ALA A 1 130 ? -8.001 -2.683 21.385 1.00 92.31 130 ALA A C 1
ATOM 943 O O . ALA A 1 130 ? -8.772 -3.189 20.559 1.00 92.31 130 ALA A O 1
ATOM 944 N N . ALA A 1 131 ? -8.265 -1.528 21.998 1.00 91.12 131 ALA A N 1
ATOM 945 C CA . ALA A 1 131 ? -9.439 -0.712 21.714 1.00 91.12 131 ALA A CA 1
ATOM 946 C C . ALA A 1 131 ? -9.414 -0.152 20.288 1.00 91.12 131 ALA A C 1
ATOM 948 O O . ALA A 1 131 ? -10.407 -0.293 19.578 1.00 91.12 131 ALA A O 1
ATOM 949 N N . LEU A 1 132 ? -8.264 0.361 19.829 1.00 91.31 132 LEU A N 1
ATOM 950 C CA . LEU A 1 132 ? -8.054 0.820 18.452 1.00 91.31 132 LEU A CA 1
ATOM 951 C C . LEU A 1 132 ? -8.432 -0.280 17.461 1.00 91.31 132 LEU A C 1
ATOM 953 O O . LEU A 1 132 ? -9.229 -0.064 16.557 1.00 91.31 132 LEU A O 1
ATOM 957 N N . THR A 1 133 ? -7.905 -1.484 17.670 1.00 94.44 133 THR A N 1
ATOM 958 C CA . THR A 1 133 ? -8.165 -2.640 16.802 1.00 94.44 133 THR A CA 1
ATOM 959 C C . THR A 1 133 ? -9.656 -2.961 16.707 1.00 94.44 133 THR A C 1
ATOM 961 O O . THR A 1 133 ? -10.182 -3.163 15.613 1.00 94.44 133 THR A O 1
ATOM 964 N N . SER A 1 134 ? -10.341 -2.990 17.853 1.00 95.50 134 SER A N 1
ATOM 965 C CA . SER A 1 134 ? -11.774 -3.296 17.921 1.00 95.50 134 SER A CA 1
ATOM 966 C C . SER A 1 134 ? -12.607 -2.197 17.256 1.00 95.50 134 SER A C 1
ATOM 968 O O . SER A 1 134 ? -13.496 -2.484 16.461 1.00 95.50 134 SER A O 1
ATOM 970 N N . ALA A 1 135 ? -12.261 -0.934 17.506 1.00 93.12 135 ALA A N 1
ATOM 971 C CA . ALA A 1 135 ? -12.947 0.211 16.926 1.00 93.12 135 ALA A CA 1
ATOM 972 C C . ALA A 1 135 ? -12.768 0.295 15.404 1.00 93.12 135 ALA A C 1
ATOM 974 O O . ALA A 1 135 ? -13.703 0.662 14.696 1.00 93.12 135 ALA A O 1
ATOM 975 N N . VAL A 1 136 ? -11.592 -0.078 14.889 1.00 95.19 136 VAL A N 1
ATOM 976 C CA . VAL A 1 136 ? -11.340 -0.176 13.445 1.00 95.19 136 VAL A CA 1
ATOM 977 C C . VAL A 1 136 ? -12.226 -1.245 12.811 1.00 95.19 136 VAL A C 1
ATOM 979 O O . VAL A 1 136 ? -12.829 -0.978 11.773 1.00 95.19 136 VAL A O 1
ATOM 982 N N . GLN A 1 137 ? -12.348 -2.423 13.432 1.00 97.69 137 GLN A N 1
ATOM 983 C CA . GLN A 1 137 ? -13.260 -3.472 12.964 1.00 97.69 137 GLN A CA 1
ATOM 984 C C . GLN A 1 137 ? -14.704 -2.956 12.894 1.00 97.69 137 GLN A C 1
ATOM 986 O O . GLN A 1 137 ? -15.328 -3.036 11.836 1.00 97.69 137 GLN A O 1
ATOM 991 N N . ASP A 1 138 ? -15.205 -2.354 13.974 1.00 96.06 138 ASP A N 1
ATOM 992 C CA . ASP A 1 138 ? -16.577 -1.838 14.040 1.00 96.06 138 ASP A CA 1
ATOM 993 C C . ASP A 1 138 ? -16.832 -0.712 13.022 1.00 96.06 138 ASP A C 1
ATOM 995 O O . ASP A 1 138 ? -17.886 -0.668 12.376 1.00 96.06 138 ASP A O 1
ATOM 999 N N . ALA A 1 139 ? -15.869 0.200 12.856 1.00 94.31 139 ALA A N 1
ATOM 1000 C CA . ALA A 1 139 ? -15.968 1.309 11.912 1.00 94.31 139 ALA A CA 1
ATOM 1001 C C . ALA A 1 139 ? -15.977 0.813 10.459 1.00 94.31 139 ALA A C 1
ATOM 1003 O O . ALA A 1 139 ? -16.812 1.253 9.667 1.00 94.31 139 ALA A O 1
ATOM 1004 N N . LEU A 1 140 ? -15.092 -0.127 10.107 1.00 95.94 140 LEU A N 1
ATOM 1005 C CA . LEU A 1 140 ? -15.064 -0.721 8.769 1.00 95.94 140 LEU A CA 1
ATOM 1006 C C . LEU A 1 140 ? -16.354 -1.499 8.486 1.00 95.94 140 LEU A C 1
ATOM 1008 O O . LEU A 1 140 ? -16.943 -1.316 7.424 1.00 95.94 140 LEU A O 1
ATOM 1012 N N . ASP A 1 141 ? -16.844 -2.291 9.439 1.00 97.06 141 ASP A N 1
ATOM 1013 C CA . ASP A 1 141 ? -18.081 -3.067 9.281 1.00 97.06 141 ASP A CA 1
ATOM 1014 C C . ASP A 1 141 ? -19.323 -2.177 9.161 1.00 97.06 141 ASP A C 1
ATOM 1016 O O . ASP A 1 141 ? -20.267 -2.513 8.443 1.00 97.06 141 ASP A O 1
ATOM 1020 N N . THR A 1 142 ? -19.303 -1.007 9.803 1.00 95.19 142 THR A N 1
ATOM 1021 C CA . THR A 1 142 ? -20.341 0.022 9.651 1.00 95.19 142 THR A CA 1
ATOM 1022 C C . THR A 1 142 ? -20.257 0.727 8.294 1.00 95.19 142 THR A C 1
ATOM 1024 O O . THR A 1 142 ? -21.293 1.041 7.705 1.00 95.19 142 THR A O 1
ATOM 1027 N N . MET A 1 143 ? -19.046 0.956 7.776 1.00 94.75 143 MET A N 1
ATOM 1028 C CA . MET A 1 143 ? -18.803 1.615 6.487 1.00 94.75 143 MET A CA 1
ATOM 1029 C C . MET A 1 143 ? -19.112 0.705 5.292 1.00 94.75 143 MET A C 1
ATOM 1031 O O . MET A 1 143 ? -19.689 1.165 4.314 1.00 94.75 143 MET A O 1
ATOM 1035 N N . ILE A 1 144 ? -18.761 -0.584 5.341 1.00 96.19 144 ILE A N 1
ATOM 1036 C CA . ILE A 1 144 ? -18.982 -1.539 4.238 1.00 96.19 144 ILE A CA 1
ATOM 1037 C C . ILE A 1 144 ? -20.389 -1.425 3.613 1.00 96.19 144 ILE A C 1
ATOM 1039 O O . ILE A 1 144 ? -20.467 -1.267 2.394 1.00 96.19 144 ILE A O 1
ATOM 1043 N N . PRO A 1 145 ? -21.503 -1.429 4.373 1.00 95.88 145 PRO A N 1
ATOM 1044 C CA . PRO A 1 145 ? -22.845 -1.330 3.802 1.00 95.88 145 PRO A CA 1
ATOM 1045 C C . PRO A 1 145 ? -23.227 0.054 3.251 1.00 95.88 145 PRO A C 1
ATOM 1047 O O . PRO A 1 145 ? -24.336 0.182 2.727 1.00 95.88 145 PRO A O 1
ATOM 1050 N N . THR A 1 146 ? -22.378 1.083 3.358 1.00 93.94 146 THR A N 1
ATOM 1051 C CA . THR A 1 146 ? -22.580 2.374 2.669 1.00 93.94 146 THR A CA 1
ATOM 1052 C C . THR A 1 146 ? -21.999 2.360 1.252 1.00 93.94 146 THR A C 1
ATOM 1054 O O . THR A 1 146 ? -22.456 3.113 0.386 1.00 93.94 146 THR A O 1
ATOM 1057 N N . LEU A 1 147 ? -21.054 1.454 0.981 1.00 94.69 147 LEU A N 1
ATOM 1058 C CA . LEU A 1 147 ? -20.404 1.306 -0.316 1.00 94.69 147 LEU A CA 1
ATOM 1059 C C . LEU A 1 147 ? -21.265 0.505 -1.299 1.00 94.69 147 LEU A C 1
ATOM 1061 O O . LEU A 1 147 ? -21.986 -0.431 -0.944 1.00 94.69 147 LEU A O 1
ATOM 1065 N N . ASN A 1 148 ? -21.180 0.872 -2.573 1.00 91.81 148 ASN A N 1
ATOM 1066 C CA . ASN A 1 148 ? -21.918 0.235 -3.659 1.00 91.81 148 ASN A CA 1
ATOM 1067 C C . ASN A 1 148 ? -21.168 0.383 -4.992 1.00 91.81 148 ASN A C 1
ATOM 1069 O O . ASN A 1 148 ? -20.124 1.025 -5.069 1.00 91.81 148 ASN A O 1
ATOM 1073 N N . VAL A 1 149 ? -21.717 -0.177 -6.069 1.00 89.25 149 VAL A N 1
ATOM 1074 C CA . VAL A 1 149 ? -21.084 -0.140 -7.405 1.00 89.25 149 VAL A CA 1
ATOM 1075 C C . VAL A 1 149 ? -20.885 1.270 -7.991 1.00 89.25 149 VAL A C 1
ATOM 1077 O O . VAL A 1 149 ? -20.138 1.419 -8.954 1.00 89.25 149 VAL A O 1
ATOM 1080 N N . LEU A 1 150 ? -21.547 2.298 -7.445 1.00 89.38 150 LEU A N 1
ATOM 1081 C CA . LEU A 1 150 ? -21.375 3.712 -7.813 1.00 89.38 150 LEU A CA 1
ATOM 1082 C C . LEU A 1 150 ? -20.600 4.518 -6.754 1.00 89.38 150 LEU A C 1
ATOM 1084 O O . LEU A 1 150 ? -20.056 5.570 -7.079 1.00 89.38 150 LEU A O 1
ATOM 1088 N N . HIS A 1 151 ? -20.552 4.033 -5.510 1.00 90.56 151 HIS A N 1
ATOM 1089 C CA . HIS A 1 151 ? -19.819 4.605 -4.377 1.00 90.56 151 HIS A CA 1
ATOM 1090 C C . HIS A 1 151 ? -18.808 3.581 -3.871 1.00 90.56 151 HIS A C 1
ATOM 1092 O O . HIS A 1 151 ? -19.045 2.838 -2.920 1.00 90.56 151 HIS A O 1
ATOM 1098 N N . THR A 1 152 ? -17.707 3.471 -4.601 1.00 88.12 152 THR A N 1
ATOM 1099 C CA . THR A 1 152 ? -16.788 2.326 -4.532 1.00 88.12 152 THR A CA 1
ATOM 1100 C C . THR A 1 152 ? -15.703 2.494 -3.467 1.00 88.12 152 THR A C 1
ATOM 1102 O O . THR A 1 152 ? -14.867 1.616 -3.268 1.00 88.12 152 THR A O 1
ATOM 1105 N N . ALA A 1 153 ? -15.671 3.659 -2.829 1.00 88.56 153 ALA A N 1
ATOM 1106 C CA . ALA A 1 153 ? -14.676 4.084 -1.866 1.00 88.56 153 ALA A CA 1
ATOM 1107 C C . ALA A 1 153 ? -15.309 5.111 -0.921 1.00 88.56 153 ALA A C 1
ATOM 1109 O O . ALA A 1 153 ? -16.077 5.942 -1.404 1.00 88.56 153 ALA A O 1
ATOM 1110 N N . PRO A 1 154 ? -14.962 5.108 0.376 1.00 89.50 154 PRO A N 1
ATOM 1111 C CA . PRO A 1 154 ? -15.433 6.138 1.290 1.00 89.50 154 PRO A CA 1
ATOM 1112 C C . PRO A 1 154 ? -14.927 7.518 0.860 1.00 89.50 154 PRO A C 1
ATOM 1114 O O . PRO A 1 154 ? -13.805 7.672 0.366 1.00 89.50 154 PRO A O 1
ATOM 1117 N N . THR A 1 155 ? -15.772 8.522 1.056 1.00 89.38 155 THR A N 1
ATOM 1118 C CA . THR A 1 155 ? -15.415 9.938 0.947 1.00 89.38 155 THR A CA 1
ATOM 1119 C C . THR A 1 155 ? -14.483 10.362 2.084 1.00 89.38 155 THR A C 1
ATOM 1121 O O . THR A 1 155 ? -14.390 9.686 3.107 1.00 89.38 155 THR A O 1
ATOM 1124 N N . GLN A 1 156 ? -13.830 11.519 1.939 1.00 84.38 156 GLN A N 1
ATOM 1125 C CA . GLN A 1 156 ? -13.026 12.082 3.026 1.00 84.38 156 GLN A CA 1
ATOM 1126 C C . GLN A 1 156 ? -13.867 12.335 4.286 1.00 84.38 156 GLN A C 1
ATOM 1128 O O . GLN A 1 156 ? -13.430 12.004 5.376 1.00 84.38 156 GLN A O 1
ATOM 1133 N N . GLU A 1 157 ? -15.100 12.831 4.140 1.00 86.88 157 GLU A N 1
ATOM 1134 C CA . GLU A 1 157 ? -15.996 13.075 5.279 1.00 86.88 157 GLU A CA 1
ATOM 1135 C C . GLU A 1 157 ? -16.350 11.780 6.033 1.00 86.88 157 GLU A C 1
ATOM 1137 O O . GLU A 1 157 ? -16.395 11.770 7.263 1.00 86.88 157 GLU A O 1
ATOM 1142 N N . GLU A 1 158 ? -16.573 10.672 5.316 1.00 87.06 158 GLU A N 1
ATOM 1143 C CA . GLU A 1 158 ? -16.801 9.357 5.933 1.00 87.06 158 GLU A CA 1
ATOM 1144 C C . GLU A 1 158 ? -15.545 8.858 6.663 1.00 87.06 158 GLU A C 1
ATOM 1146 O O . GLU A 1 158 ? -15.653 8.352 7.780 1.00 87.06 158 GLU A O 1
ATOM 1151 N N . LEU A 1 159 ? -14.357 9.042 6.075 1.00 85.31 159 LEU A N 1
ATOM 1152 C CA . LEU A 1 159 ? -13.084 8.686 6.711 1.00 85.31 159 LEU A CA 1
ATOM 1153 C C . LEU A 1 159 ? -12.807 9.527 7.963 1.00 85.31 159 LEU A C 1
ATOM 1155 O O . LEU A 1 159 ? -12.366 8.981 8.975 1.00 85.31 159 LEU A O 1
ATOM 1159 N N . ASP A 1 160 ? -13.100 10.826 7.930 1.00 82.31 160 ASP A N 1
ATOM 1160 C CA . ASP A 1 160 ? -12.942 11.724 9.075 1.00 82.31 160 ASP A CA 1
ATOM 1161 C C . ASP A 1 160 ? -13.895 11.321 10.211 1.00 82.31 160 ASP A C 1
ATOM 1163 O O . ASP A 1 160 ? -13.491 11.240 11.373 1.00 82.31 160 ASP A O 1
ATOM 1167 N N . ALA A 1 161 ? -15.148 10.990 9.878 1.00 84.62 161 ALA A N 1
ATOM 1168 C CA . ALA A 1 161 ? -16.134 10.512 10.845 1.00 84.62 161 ALA A CA 1
ATOM 1169 C C . ALA A 1 161 ? -15.724 9.171 11.478 1.00 84.62 161 ALA A C 1
ATOM 1171 O O . ALA A 1 161 ? -15.824 9.013 12.697 1.00 84.62 161 ALA A O 1
ATOM 1172 N N . MET A 1 162 ? -15.220 8.227 10.675 1.00 87.25 162 MET A N 1
ATOM 1173 C CA . MET A 1 162 ? -14.669 6.965 11.178 1.00 87.25 162 MET A CA 1
ATOM 1174 C C . MET A 1 162 ? -13.464 7.206 12.086 1.00 87.25 162 MET A C 1
ATOM 1176 O O . MET A 1 162 ? -13.397 6.632 13.169 1.00 87.25 162 MET A O 1
ATOM 1180 N N . THR A 1 163 ? -12.541 8.078 11.679 1.00 84.56 163 THR A N 1
ATOM 1181 C CA . THR A 1 163 ? -11.345 8.416 12.464 1.00 84.56 163 THR A CA 1
ATOM 1182 C C . THR A 1 163 ? -11.733 9.008 13.818 1.00 84.56 163 THR A C 1
ATOM 1184 O O . THR A 1 163 ? -11.202 8.586 14.843 1.00 84.56 163 THR A O 1
ATOM 1187 N N . ALA A 1 164 ? -12.718 9.910 13.850 1.00 80.94 164 ALA A N 1
ATOM 1188 C CA . ALA A 1 164 ? -13.238 10.474 15.093 1.00 80.94 164 ALA A CA 1
ATOM 1189 C C . ALA A 1 164 ? -13.918 9.416 15.985 1.00 80.94 164 ALA A C 1
ATOM 1191 O O . ALA A 1 164 ? -13.704 9.400 17.198 1.00 80.94 164 ALA A O 1
ATOM 1192 N N . GLN A 1 165 ? -14.717 8.511 15.404 1.00 84.00 165 GLN A N 1
ATOM 1193 C CA . GLN A 1 165 ? -15.344 7.407 16.142 1.00 84.00 165 GLN A CA 1
ATOM 1194 C C . GLN A 1 165 ? -14.295 6.470 16.752 1.00 84.00 165 GLN A C 1
ATOM 1196 O O . GLN A 1 165 ? -14.423 6.077 17.912 1.00 84.00 165 GLN A O 1
ATOM 1201 N N . ILE A 1 166 ? -13.266 6.124 15.977 1.00 85.31 166 ILE A N 1
ATOM 1202 C CA . ILE A 1 166 ? -12.164 5.270 16.417 1.00 85.31 166 ILE A CA 1
ATOM 1203 C C . ILE A 1 166 ? -11.391 5.946 17.551 1.00 85.31 166 ILE A C 1
ATOM 1205 O O . ILE A 1 166 ? -11.187 5.323 18.590 1.00 85.31 166 ILE A O 1
ATOM 1209 N N . GLY A 1 167 ? -11.020 7.221 17.386 1.00 80.56 167 GLY A N 1
ATOM 1210 C CA . GLY A 1 167 ? -10.308 7.989 18.411 1.00 80.56 167 GLY A CA 1
ATOM 1211 C C . GLY A 1 167 ? -11.064 8.018 19.737 1.00 80.56 167 GLY A C 1
ATOM 1212 O O . GLY A 1 167 ? -10.490 7.713 20.779 1.00 80.56 167 GLY A O 1
ATOM 1213 N N . LYS A 1 168 ? -12.380 8.255 19.687 1.00 78.38 168 LYS A N 1
ATOM 1214 C CA . LYS A 1 168 ? -13.234 8.214 20.878 1.00 78.38 168 LYS A CA 1
ATOM 1215 C C . LYS A 1 168 ? -13.277 6.835 21.545 1.00 78.38 168 LYS A C 1
ATOM 1217 O O . LYS A 1 168 ? -13.254 6.744 22.764 1.00 78.38 168 LYS A O 1
ATOM 1222 N N . ALA A 1 169 ? -13.363 5.757 20.769 1.00 83.38 169 ALA A N 1
ATOM 1223 C CA . ALA A 1 169 ? -13.401 4.405 21.327 1.00 83.38 169 ALA A CA 1
ATOM 1224 C C . ALA A 1 169 ? -12.071 4.007 21.987 1.00 83.38 169 ALA A C 1
ATOM 1226 O O . ALA A 1 169 ? -12.076 3.291 22.988 1.00 83.38 169 ALA A O 1
ATOM 1227 N N . VAL A 1 170 ? -10.945 4.480 21.439 1.00 81.44 170 VAL A N 1
ATOM 1228 C CA . VAL A 1 170 ? -9.636 4.365 22.092 1.00 81.44 170 VAL A CA 1
ATOM 1229 C C . VAL A 1 170 ? -9.665 5.134 23.403 1.00 81.44 170 VAL A C 1
ATOM 1231 O O . VAL A 1 170 ? -9.429 4.532 24.439 1.00 81.44 170 VAL A O 1
ATOM 1234 N N . GLU A 1 171 ? -10.037 6.412 23.379 1.00 73.38 171 GLU A N 1
ATOM 1235 C CA . GLU A 1 171 ? -10.121 7.262 24.569 1.00 73.38 171 GLU A CA 1
ATOM 1236 C C . GLU A 1 171 ? -10.972 6.637 25.689 1.00 73.38 171 GLU A C 1
ATOM 1238 O O . GLU A 1 171 ? -10.490 6.481 26.810 1.00 73.38 171 GLU A O 1
ATOM 1243 N N . ASP A 1 172 ? -12.193 6.191 25.378 1.00 78.12 172 ASP A N 1
ATOM 1244 C CA . ASP A 1 172 ? -13.115 5.561 26.334 1.00 78.12 172 ASP A CA 1
ATOM 1245 C C . ASP A 1 172 ? -12.525 4.283 26.978 1.00 78.12 172 ASP A C 1
ATOM 1247 O O . ASP A 1 172 ? -12.891 3.918 28.096 1.00 78.12 172 ASP A O 1
ATOM 1251 N N . ALA A 1 173 ? -11.611 3.577 26.301 1.00 78.56 173 ALA A N 1
ATOM 1252 C CA . ALA A 1 173 ? -11.006 2.347 26.820 1.00 78.56 173 ALA A CA 1
ATOM 1253 C C . ALA A 1 173 ? -9.867 2.591 27.820 1.00 78.56 173 ALA A C 1
ATOM 1255 O O . ALA A 1 173 ? -9.537 1.703 28.611 1.00 78.56 173 ALA A O 1
ATOM 1256 N N . ILE A 1 174 ? -9.267 3.779 27.783 1.00 73.00 174 ILE A N 1
ATOM 1257 C CA . ILE A 1 174 ? -8.128 4.169 28.622 1.00 73.00 174 ILE A CA 1
ATOM 1258 C C . ILE A 1 174 ? -8.453 5.375 29.521 1.00 73.00 174 ILE A C 1
ATOM 1260 O O . ILE A 1 174 ? -7.641 5.743 30.366 1.00 73.00 174 ILE A O 1
ATOM 1264 N N . SER A 1 175 ? -9.686 5.896 29.467 1.00 64.81 175 SER A N 1
ATOM 1265 C CA . SER A 1 175 ? -10.168 7.052 30.243 1.00 64.81 175 SER A CA 1
ATOM 1266 C C . SER A 1 175 ? -10.110 6.884 31.768 1.00 64.81 175 SER A C 1
ATOM 1268 O O . SER A 1 175 ? -10.057 7.874 32.494 1.00 64.81 175 SER A O 1
ATOM 1270 N N . ASP A 1 176 ? -10.113 5.647 32.279 1.00 59.38 176 ASP A N 1
ATOM 1271 C CA . ASP A 1 176 ? -9.949 5.358 33.716 1.00 59.38 176 ASP A CA 1
ATOM 1272 C C . ASP A 1 176 ? -8.478 5.437 34.182 1.00 59.38 176 ASP A C 1
ATOM 1274 O O . ASP A 1 176 ? -8.205 5.432 35.386 1.00 59.38 176 ASP A O 1
ATOM 1278 N N . GLN A 1 177 ? -7.525 5.493 33.246 1.00 53.84 177 GLN A N 1
ATOM 1279 C CA . GLN A 1 177 ? -6.080 5.464 33.507 1.00 53.84 177 GLN A CA 1
ATOM 1280 C C . GLN A 1 177 ? -5.337 6.679 32.932 1.00 53.84 177 GLN A C 1
ATOM 1282 O O . GLN A 1 177 ? -4.198 6.929 33.322 1.00 53.84 177 GLN A O 1
ATOM 1287 N N . VAL A 1 178 ? -5.968 7.443 32.036 1.00 46.44 178 VAL A N 1
ATOM 1288 C CA . VAL A 1 178 ? -5.305 8.477 31.241 1.00 46.44 178 VAL A CA 1
ATOM 1289 C C . VAL A 1 178 ? -6.313 9.576 30.870 1.00 46.44 178 VAL A C 1
ATOM 1291 O O . VAL A 1 178 ? -7.466 9.300 30.546 1.00 46.44 178 VAL A O 1
ATOM 1294 N N . SER A 1 179 ? -5.886 10.837 30.912 1.00 48.34 179 SER A N 1
ATOM 1295 C CA . SER A 1 179 ? -6.625 11.975 30.356 1.00 48.34 179 SER A CA 1
ATOM 1296 C C . SER A 1 179 ? -6.119 12.217 28.934 1.00 48.34 179 SER A C 1
ATOM 1298 O O . SER A 1 179 ? -5.360 13.151 28.711 1.00 48.34 179 SER A O 1
ATOM 1300 N N . ILE A 1 180 ? -6.531 11.384 27.978 1.00 46.38 180 ILE A N 1
ATOM 1301 C CA . ILE A 1 180 ? -6.152 11.478 26.546 1.00 46.38 180 ILE A CA 1
ATOM 1302 C C . ILE A 1 180 ? -6.979 12.552 25.843 1.00 46.38 180 ILE A C 1
ATOM 1304 O O . ILE A 1 180 ? -7.383 12.391 24.698 1.00 46.38 180 ILE A O 1
ATOM 1308 N N . TRP A 1 181 ? -7.286 13.655 26.530 1.00 44.91 181 TRP A N 1
ATOM 1309 C CA . TRP A 1 181 ? -8.280 14.639 26.080 1.00 44.91 181 TRP A CA 1
ATOM 1310 C C . TRP A 1 181 ? -7.805 15.543 24.966 1.00 44.91 181 TRP A C 1
ATOM 1312 O O . TRP A 1 181 ? -8.214 16.691 24.860 1.00 44.91 181 TRP A O 1
ATOM 1322 N N . ASP A 1 182 ? -6.984 14.966 24.118 1.00 42.16 182 ASP A N 1
ATOM 1323 C CA . ASP A 1 182 ? -6.592 15.504 22.874 1.00 42.16 182 ASP A CA 1
ATOM 1324 C C . ASP A 1 182 ? -5.964 14.371 22.042 1.00 42.16 182 ASP A C 1
ATOM 1326 O O . ASP A 1 182 ? -4.759 14.224 21.901 1.00 42.16 182 ASP A O 1
ATOM 1330 N N . TRP A 1 183 ? -6.789 13.714 21.235 1.00 39.97 183 TRP A N 1
ATOM 1331 C CA . TRP A 1 183 ? -6.353 13.403 19.865 1.00 39.97 183 TRP A CA 1
ATOM 1332 C C . TRP A 1 183 ? -5.982 14.704 19.064 1.00 39.97 183 TRP A C 1
ATOM 1334 O O . TRP A 1 183 ? -5.663 14.621 17.872 1.00 39.97 183 TRP A O 1
ATOM 1344 N N . LEU A 1 184 ? -6.022 15.892 19.718 1.00 48.16 184 LEU A N 1
ATOM 1345 C CA . LEU A 1 184 ? -6.259 17.268 19.251 1.00 48.16 184 LEU A CA 1
ATOM 1346 C C . LEU A 1 184 ? -5.504 18.420 20.006 1.00 48.16 184 LEU A C 1
ATOM 1348 O O . LEU A 1 184 ? -5.838 19.584 19.778 1.00 48.16 184 LEU A O 1
ATOM 1352 N N . GLY A 1 185 ? -4.467 18.175 20.823 1.00 36.69 185 GLY A N 1
ATOM 1353 C CA . GLY A 1 185 ? -3.805 19.224 21.636 1.00 36.69 185 GLY A CA 1
ATOM 1354 C C . GLY A 1 185 ? -2.948 18.790 22.858 1.00 36.69 185 GLY A C 1
ATOM 1355 O O . GLY A 1 185 ? -3.248 17.907 23.645 1.00 36.69 185 GLY A O 1
ATOM 1356 N N . ALA A 1 186 ? -1.810 19.449 23.036 1.00 36.12 186 ALA A N 1
ATOM 1357 C CA . ALA A 1 186 ? -0.804 19.109 24.042 1.00 36.12 186 ALA A CA 1
ATOM 1358 C C . ALA A 1 186 ? -1.188 19.550 25.472 1.00 36.12 186 ALA A C 1
ATOM 1360 O O . ALA A 1 186 ? -0.963 20.710 25.840 1.00 36.12 186 ALA A O 1
ATOM 1361 N N . LEU A 1 187 ? -1.749 18.662 26.306 1.00 34.34 187 LEU A N 1
ATOM 1362 C CA . LEU A 1 187 ? -2.024 18.957 27.724 1.00 34.34 187 LEU A CA 1
ATOM 1363 C C . LEU A 1 187 ? -1.821 17.752 28.675 1.00 34.34 187 LEU A C 1
ATOM 1365 O O . LEU A 1 187 ? -2.774 17.280 29.299 1.00 34.34 187 LEU A O 1
ATOM 1369 N N . GLY A 1 188 ? -0.573 17.330 28.920 1.00 40.81 188 GLY A N 1
ATOM 1370 C CA . GLY A 1 188 ? -0.230 16.498 30.089 1.00 40.81 188 GLY A CA 1
ATOM 1371 C C . GLY A 1 188 ? 1.148 15.827 30.034 1.00 40.81 188 GLY A C 1
ATOM 1372 O O . GLY A 1 188 ? 1.803 15.876 29.016 1.00 40.81 188 GLY A O 1
ATOM 1373 N N . ASN A 1 189 ? 1.585 15.185 31.132 1.00 53.56 189 ASN A N 1
ATOM 1374 C CA . ASN A 1 189 ? 2.769 14.293 31.167 1.00 53.56 189 ASN A CA 1
ATOM 1375 C C . ASN A 1 189 ? 2.429 12.885 30.604 1.00 53.56 189 ASN A C 1
ATOM 1377 O O . ASN A 1 189 ? 2.769 11.869 31.220 1.00 53.56 189 ASN A O 1
ATOM 1381 N N . MET A 1 190 ? 1.602 12.816 29.566 1.00 63.75 190 MET A N 1
ATOM 1382 C CA . MET A 1 190 ? 1.035 11.586 29.004 1.00 63.75 190 MET A CA 1
ATOM 1383 C C . MET A 1 190 ? 1.399 11.537 27.528 1.00 63.75 190 MET A C 1
ATOM 1385 O O . MET A 1 190 ? 1.509 12.593 26.930 1.00 63.75 190 MET A O 1
ATOM 1389 N N . ASP A 1 191 ? 1.515 10.329 26.981 1.00 69.00 191 ASP A N 1
ATOM 1390 C CA . ASP A 1 191 ? 2.003 10.092 25.622 1.00 69.00 191 ASP A CA 1
ATOM 1391 C C . ASP A 1 191 ? 1.316 10.984 24.583 1.00 69.00 191 ASP A C 1
ATOM 1393 O O . ASP A 1 191 ? 0.092 10.909 24.396 1.00 69.00 191 ASP A O 1
ATOM 1397 N N . ASP A 1 192 ? 2.114 11.785 23.884 1.00 74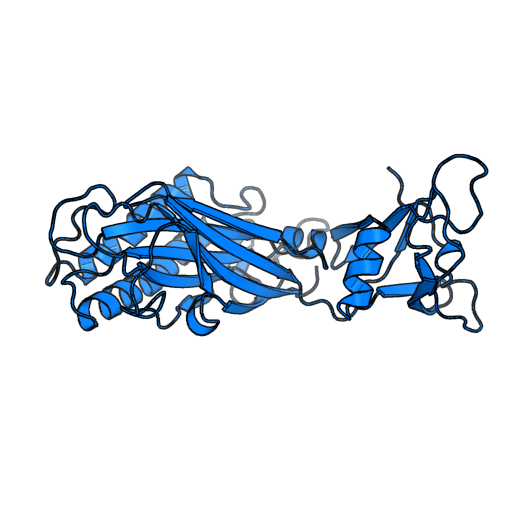.12 192 ASP A N 1
ATOM 1398 C CA . ASP A 1 192 ? 1.622 12.716 22.881 1.00 74.12 192 ASP A CA 1
ATOM 1399 C C . ASP A 1 192 ? 1.516 12.063 21.497 1.00 74.12 192 ASP A C 1
ATOM 1401 O O . ASP A 1 192 ? 2.299 11.208 21.081 1.00 74.12 192 ASP A O 1
ATOM 1405 N N . LYS A 1 193 ? 0.509 12.468 20.722 1.00 82.62 193 LYS A N 1
ATOM 1406 C CA . LYS A 1 193 ? 0.349 11.995 19.344 1.00 82.62 193 LYS A CA 1
ATOM 1407 C C . LYS A 1 193 ? 1.266 12.780 18.420 1.00 82.62 193 LYS A C 1
ATOM 1409 O O . LYS A 1 193 ? 0.955 13.916 18.083 1.00 82.62 193 LYS A O 1
ATOM 1414 N N . ILE A 1 194 ? 2.270 12.121 17.857 1.00 85.81 194 ILE A N 1
ATOM 1415 C CA . ILE A 1 194 ? 3.025 12.656 16.718 1.00 85.81 194 ILE A CA 1
ATOM 1416 C C . ILE A 1 194 ? 2.127 12.698 15.473 1.00 85.81 194 ILE A C 1
ATOM 1418 O O . ILE A 1 194 ? 1.986 13.720 14.806 1.00 85.81 194 ILE A O 1
ATOM 1422 N N . GLY A 1 195 ? 1.449 11.592 15.151 1.00 87.50 195 GLY A N 1
ATOM 1423 C CA . GLY A 1 195 ? 0.729 11.511 13.885 1.00 87.50 195 GLY A CA 1
ATOM 1424 C C . GLY A 1 195 ? -0.210 10.328 13.736 1.00 87.50 195 GLY A C 1
ATOM 1425 O O . GLY A 1 195 ? -0.138 9.327 14.442 1.00 87.50 195 GLY A O 1
ATOM 1426 N N . SER A 1 196 ? -1.127 10.440 12.778 1.00 89.81 196 SER A N 1
ATOM 1427 C CA . SER A 1 196 ? -1.958 9.315 12.348 1.00 89.81 196 SER A CA 1
ATOM 1428 C C . SER A 1 196 ? -2.252 9.382 10.857 1.00 89.81 196 SER A C 1
ATOM 1430 O O . SER A 1 196 ? -2.399 10.480 10.315 1.00 89.81 196 SER A O 1
ATOM 1432 N N . ALA A 1 197 ? -2.393 8.229 10.207 1.00 90.88 197 ALA A N 1
ATOM 1433 C CA . ALA A 1 197 ? -2.784 8.145 8.802 1.00 90.88 197 ALA A CA 1
ATOM 1434 C C . ALA A 1 197 ? -3.600 6.884 8.503 1.00 90.88 197 ALA A C 1
ATOM 1436 O O . ALA A 1 197 ? -3.439 5.851 9.153 1.00 90.88 197 ALA A O 1
ATOM 1437 N N . VAL A 1 198 ? -4.449 6.971 7.477 1.00 91.44 198 VAL A N 1
ATOM 1438 C CA . VAL A 1 198 ? -5.174 5.833 6.902 1.00 91.44 198 VAL A CA 1
ATOM 1439 C C . VAL A 1 198 ? -4.695 5.645 5.469 1.00 91.44 198 VAL A C 1
ATOM 1441 O O . VAL A 1 198 ? -5.012 6.436 4.583 1.00 91.44 198 VAL A O 1
ATOM 1444 N N . LEU A 1 199 ? -3.933 4.583 5.240 1.00 94.38 199 LEU A N 1
ATOM 1445 C CA . LEU A 1 199 ? -3.460 4.183 3.922 1.00 94.38 199 LEU A CA 1
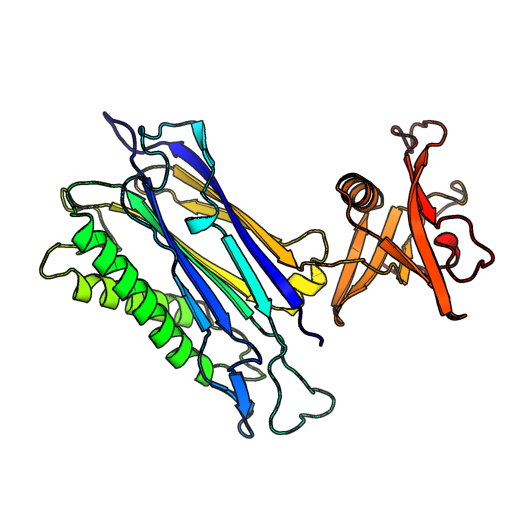ATOM 1446 C C . LEU A 1 199 ? -4.389 3.116 3.355 1.00 94.38 199 LEU A C 1
ATOM 1448 O O . LEU A 1 199 ? -4.770 2.174 4.055 1.00 94.38 199 LEU A O 1
ATOM 1452 N N . ARG A 1 200 ? -4.749 3.241 2.078 1.00 94.88 200 ARG A N 1
ATOM 1453 C CA . ARG A 1 200 ? -5.689 2.330 1.423 1.00 94.88 200 ARG A CA 1
ATOM 1454 C C . ARG A 1 200 ? -5.362 2.188 -0.054 1.00 94.88 200 ARG A C 1
ATOM 1456 O O . ARG A 1 200 ? -5.194 3.186 -0.748 1.00 94.88 200 ARG A O 1
ATOM 1463 N N . TYR A 1 201 ? -5.360 0.950 -0.527 1.00 96.44 201 TYR A N 1
ATOM 1464 C CA . TYR A 1 201 ? -5.048 0.601 -1.907 1.00 96.44 201 TYR A CA 1
ATOM 1465 C C . TYR A 1 201 ? -6.114 -0.344 -2.439 1.00 96.44 201 TYR A C 1
ATOM 1467 O O . TYR A 1 201 ? -6.463 -1.334 -1.784 1.00 96.44 201 TYR A O 1
ATOM 1475 N N . SER A 1 202 ? -6.652 -0.037 -3.620 1.00 95.25 202 SER A N 1
ATOM 1476 C CA . SER A 1 202 ? -7.518 -0.990 -4.302 1.00 95.25 202 SER A CA 1
ATOM 1477 C C . SER A 1 202 ? -6.677 -2.092 -4.940 1.00 95.25 202 SER A C 1
ATOM 1479 O O . SER A 1 202 ? -5.515 -1.894 -5.302 1.00 95.25 202 SER A O 1
ATOM 1481 N N . GLN A 1 203 ? -7.284 -3.260 -5.117 1.00 94.81 203 GLN A N 1
ATOM 1482 C CA . GLN A 1 203 ? -6.674 -4.360 -5.852 1.00 94.81 203 GLN A CA 1
ATOM 1483 C C . GLN A 1 203 ? -6.262 -3.930 -7.268 1.00 94.81 203 GLN A C 1
ATOM 1485 O O . GLN A 1 203 ? -5.172 -4.262 -7.719 1.00 94.81 203 GLN A O 1
ATOM 1490 N N . ALA A 1 204 ? -7.090 -3.112 -7.927 1.00 92.44 204 ALA A N 1
ATOM 1491 C CA . ALA A 1 204 ? -6.805 -2.596 -9.260 1.00 92.44 204 ALA A CA 1
ATOM 1492 C C . ALA A 1 204 ? -5.556 -1.696 -9.295 1.00 92.44 204 ALA A C 1
ATOM 1494 O O . ALA A 1 204 ? -4.773 -1.805 -10.240 1.00 92.44 204 ALA A O 1
ATOM 1495 N N . ASP A 1 205 ? -5.350 -0.854 -8.274 1.00 94.12 205 ASP A N 1
ATOM 1496 C CA . ASP A 1 205 ? -4.162 0.007 -8.170 1.00 94.12 205 ASP A CA 1
ATOM 1497 C C . ASP A 1 205 ? -2.890 -0.829 -7.989 1.00 94.12 205 ASP A C 1
ATOM 1499 O O . ASP A 1 205 ? -1.879 -0.578 -8.645 1.00 94.12 205 ASP A O 1
ATOM 1503 N N . LEU A 1 206 ? -2.952 -1.858 -7.137 1.00 96.25 206 LEU A N 1
ATOM 1504 C CA . LEU A 1 206 ? -1.836 -2.778 -6.897 1.00 96.25 206 LEU A CA 1
ATOM 1505 C C . LEU A 1 206 ? -1.494 -3.588 -8.153 1.00 96.25 206 LEU A C 1
ATOM 1507 O O . LEU A 1 206 ? -0.320 -3.735 -8.497 1.00 96.25 206 LEU A O 1
ATOM 1511 N N . ASP A 1 207 ? -2.514 -4.063 -8.867 1.00 94.19 207 ASP A N 1
ATOM 1512 C CA . ASP A 1 207 ? -2.341 -4.793 -10.121 1.00 94.19 207 ASP A CA 1
ATOM 1513 C C . ASP A 1 207 ? -1.743 -3.894 -11.219 1.00 94.19 207 ASP A C 1
ATOM 1515 O O . ASP A 1 207 ? -0.870 -4.327 -11.973 1.00 94.19 207 ASP A O 1
ATOM 1519 N N . ALA A 1 208 ? -2.162 -2.625 -11.295 1.00 93.06 208 ALA A N 1
ATOM 1520 C CA . ALA A 1 208 ? -1.619 -1.652 -12.244 1.00 93.06 208 ALA A CA 1
ATOM 1521 C C . ALA A 1 208 ? -0.170 -1.249 -11.917 1.00 93.06 208 ALA A C 1
ATOM 1523 O O . ALA A 1 208 ? 0.639 -1.046 -12.827 1.00 93.06 208 ALA A O 1
ATOM 1524 N N . ALA A 1 209 ? 0.171 -1.153 -10.628 1.00 94.19 209 ALA A N 1
ATOM 1525 C CA . ALA A 1 209 ? 1.527 -0.860 -10.173 1.00 94.19 209 ALA A CA 1
ATOM 1526 C C . ALA A 1 209 ? 2.509 -2.010 -10.467 1.00 94.19 209 ALA A C 1
ATOM 1528 O O . ALA A 1 209 ? 3.691 -1.762 -10.730 1.00 94.19 209 ALA A O 1
ATOM 1529 N N . ALA A 1 210 ? 2.026 -3.259 -10.469 1.00 93.69 210 ALA A N 1
ATOM 1530 C CA . ALA A 1 210 ? 2.815 -4.464 -10.715 1.00 93.69 210 ALA A CA 1
ATOM 1531 C C . ALA A 1 210 ? 4.120 -4.473 -9.885 1.00 93.69 210 ALA A C 1
ATOM 1533 O O . ALA A 1 210 ? 4.087 -4.240 -8.677 1.00 93.69 210 ALA A O 1
ATOM 1534 N N . TYR A 1 211 ? 5.285 -4.710 -10.505 1.00 93.38 211 TYR A N 1
ATOM 1535 C CA . TYR A 1 211 ? 6.572 -4.697 -9.790 1.00 93.38 211 TYR A CA 1
ATOM 1536 C C . TYR A 1 211 ? 7.003 -3.333 -9.253 1.00 93.38 211 TYR A C 1
ATOM 1538 O O . TYR A 1 211 ? 7.869 -3.297 -8.382 1.00 93.38 211 TYR A O 1
ATOM 1546 N N . SER A 1 212 ? 6.433 -2.231 -9.745 1.00 92.19 212 SER A N 1
ATOM 1547 C CA . SER A 1 212 ? 6.774 -0.900 -9.236 1.00 92.19 212 SER A CA 1
ATOM 1548 C C . SER A 1 212 ? 6.304 -0.700 -7.801 1.00 92.19 212 SER A C 1
ATOM 1550 O O . SER A 1 212 ? 6.921 0.078 -7.077 1.00 92.19 212 SER A O 1
ATOM 1552 N N . GLY A 1 213 ? 5.234 -1.396 -7.400 1.00 95.06 213 GLY A N 1
ATOM 1553 C CA . GLY A 1 213 ? 4.554 -1.129 -6.142 1.00 95.06 213 GLY A CA 1
ATOM 1554 C C . GLY A 1 213 ? 4.028 0.306 -6.065 1.00 95.06 213 GLY A C 1
ATOM 1555 O O . GLY A 1 213 ? 4.140 1.105 -7.000 1.00 95.06 213 GLY A O 1
ATOM 1556 N N . ILE A 1 214 ? 3.430 0.631 -4.931 1.00 97.62 214 ILE A N 1
ATOM 1557 C CA . ILE A 1 214 ? 2.957 1.969 -4.602 1.00 97.62 214 ILE A CA 1
ATOM 1558 C C . ILE A 1 214 ? 3.781 2.435 -3.399 1.00 97.62 214 ILE A C 1
ATOM 1560 O O . ILE A 1 214 ? 3.702 1.800 -2.345 1.00 97.62 214 ILE A O 1
ATOM 1564 N N . PRO A 1 215 ? 4.604 3.489 -3.530 1.00 97.94 215 PRO A N 1
ATOM 1565 C CA . PRO A 1 215 ? 5.390 3.982 -2.409 1.00 97.94 215 PRO A CA 1
ATOM 1566 C C . PRO A 1 21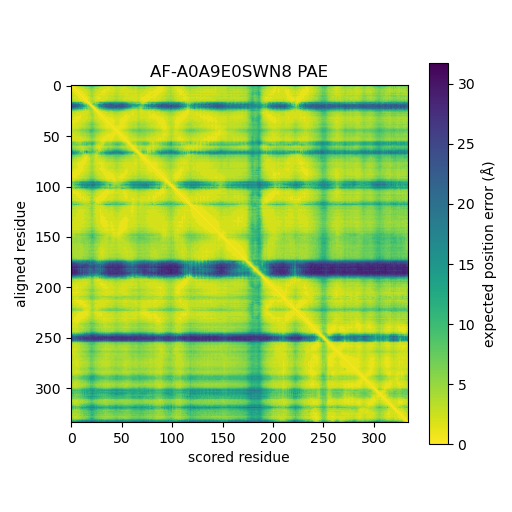5 ? 4.475 4.561 -1.325 1.00 97.94 215 PRO A C 1
ATOM 1568 O O . PRO A 1 215 ? 3.473 5.216 -1.620 1.00 97.94 215 PRO A O 1
ATOM 1571 N N . ILE A 1 216 ? 4.851 4.333 -0.071 1.00 98.12 216 ILE A N 1
ATOM 1572 C CA . ILE A 1 216 ? 4.250 4.963 1.103 1.00 98.12 216 ILE A CA 1
ATOM 1573 C C . ILE A 1 216 ? 5.185 6.083 1.546 1.00 98.12 216 ILE A C 1
ATOM 1575 O O . ILE A 1 216 ? 6.384 5.856 1.701 1.00 98.12 216 ILE A O 1
ATOM 1579 N N . SER A 1 217 ? 4.624 7.272 1.744 1.00 97.75 217 SER A N 1
ATOM 1580 C CA . SER A 1 217 ? 5.307 8.444 2.287 1.00 97.75 217 SER A CA 1
ATOM 1581 C C . SER A 1 217 ? 4.273 9.256 3.049 1.00 97.75 217 SER A C 1
ATOM 1583 O O . SER A 1 217 ? 3.309 9.726 2.443 1.00 97.75 217 SER A O 1
ATOM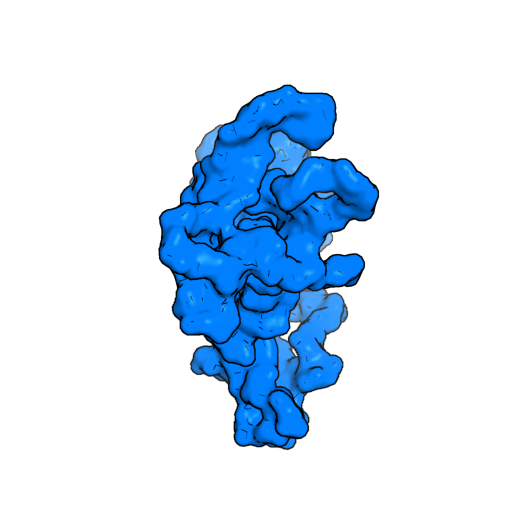 1585 N N . GLN A 1 218 ? 4.437 9.372 4.361 1.00 97.31 218 GLN A N 1
ATOM 1586 C CA . GLN A 1 218 ? 3.526 10.136 5.202 1.00 97.31 218 GLN A CA 1
ATOM 1587 C C . GLN A 1 218 ? 4.320 10.968 6.202 1.00 97.31 218 GLN A C 1
ATOM 1589 O O . GLN A 1 218 ? 5.140 10.431 6.940 1.00 97.31 218 GLN A O 1
ATOM 1594 N N . GLU A 1 219 ? 4.034 12.265 6.205 1.00 96.88 219 GLU A N 1
ATOM 1595 C CA . GLU A 1 219 ? 4.719 13.269 7.015 1.00 96.88 219 GLU A CA 1
ATOM 1596 C C . GLU A 1 219 ? 3.791 13.807 8.109 1.00 96.88 219 GLU A C 1
ATOM 1598 O O . GLU A 1 219 ? 2.568 13.874 7.910 1.00 96.88 219 GLU A O 1
ATOM 1603 N N . TRP A 1 220 ? 4.368 14.187 9.247 1.00 93.75 220 TRP A N 1
ATOM 1604 C CA . TRP A 1 220 ? 3.678 14.867 10.341 1.00 93.75 220 TRP A CA 1
ATOM 1605 C C . TRP A 1 220 ? 4.578 15.940 10.956 1.00 93.75 220 TRP A C 1
ATOM 1607 O O . TRP A 1 220 ? 5.688 15.643 11.377 1.00 93.75 220 TRP A O 1
ATOM 1617 N N . GLU A 1 221 ? 4.057 17.165 11.046 1.00 92.56 221 GLU A N 1
ATOM 1618 C CA . GLU A 1 221 ? 4.689 18.308 11.722 1.00 92.56 221 GLU A CA 1
ATOM 1619 C C . GLU A 1 221 ? 4.001 18.546 13.085 1.00 92.56 221 GLU A C 1
ATOM 1621 O O . GLU A 1 221 ? 3.328 19.561 13.290 1.00 92.56 221 GLU A O 1
ATOM 1626 N N . ASN A 1 222 ? 4.061 17.562 13.986 1.00 84.62 222 ASN A N 1
ATOM 1627 C CA . ASN A 1 222 ? 3.524 17.660 15.345 1.00 84.62 222 ASN A CA 1
ATOM 1628 C C . ASN A 1 222 ? 4.404 16.870 16.319 1.00 84.62 222 ASN A C 1
ATOM 1630 O O . ASN A 1 222 ? 4.773 15.741 16.006 1.00 84.62 222 ASN A O 1
ATOM 1634 N N . GLU A 1 223 ? 4.730 17.469 17.471 1.00 85.69 223 GLU A N 1
ATOM 1635 C CA . GLU A 1 223 ? 5.789 16.986 18.376 1.00 85.69 223 GLU A CA 1
ATOM 1636 C C . GLU A 1 223 ? 7.081 16.647 17.611 1.00 85.69 223 GLU A C 1
ATOM 1638 O O . GLU A 1 223 ? 7.639 15.561 17.724 1.00 85.69 223 GLU A O 1
ATOM 1643 N N . GLY A 1 224 ? 7.496 17.567 16.732 1.00 90.12 224 GLY A N 1
ATOM 1644 C CA . GLY A 1 224 ? 8.598 17.378 15.789 1.00 90.12 224 GLY A CA 1
ATOM 1645 C C . GLY A 1 224 ? 8.157 17.351 14.321 1.00 90.12 224 GLY A C 1
ATOM 1646 O O . GLY A 1 224 ? 7.046 17.760 13.978 1.00 90.12 224 GLY A O 1
ATOM 1647 N N . ASP A 1 225 ? 9.055 16.893 13.455 1.00 94.88 225 ASP A N 1
ATOM 1648 C CA . ASP A 1 225 ? 8.873 16.693 12.018 1.00 94.88 225 ASP A CA 1
ATOM 1649 C C . ASP A 1 225 ? 9.325 15.273 11.652 1.00 94.88 225 ASP A C 1
ATOM 1651 O O . ASP A 1 225 ? 10.492 14.900 11.807 1.00 94.88 225 ASP A O 1
ATOM 1655 N N . TRP A 1 226 ? 8.372 14.465 11.197 1.00 96.12 226 TRP A N 1
ATOM 1656 C CA . TRP A 1 226 ? 8.501 13.018 11.095 1.00 96.12 226 TRP A CA 1
ATOM 1657 C C . TRP A 1 226 ? 8.035 12.515 9.738 1.00 96.12 226 TRP A C 1
ATOM 1659 O O . TRP A 1 226 ? 6.980 12.917 9.253 1.00 96.12 226 TRP A O 1
ATOM 1669 N N . LEU A 1 227 ? 8.759 11.551 9.163 1.00 97.94 227 LEU A N 1
ATOM 1670 C CA . LEU A 1 227 ? 8.396 10.892 7.908 1.00 97.94 227 LEU A CA 1
ATOM 1671 C C . LEU A 1 227 ? 8.425 9.372 8.054 1.00 97.94 227 LEU A C 1
ATOM 1673 O O . LEU A 1 227 ? 9.478 8.775 8.272 1.00 97.94 227 LEU A O 1
ATOM 1677 N N . ILE A 1 228 ? 7.287 8.720 7.824 1.00 98.31 228 ILE A N 1
ATOM 1678 C CA . ILE A 1 228 ? 7.232 7.268 7.638 1.00 98.31 228 ILE A CA 1
ATOM 1679 C C . ILE A 1 228 ? 7.251 6.915 6.149 1.00 98.31 228 ILE A C 1
ATOM 1681 O O . ILE A 1 228 ? 6.530 7.497 5.334 1.00 98.31 228 ILE A O 1
ATOM 1685 N N . THR A 1 229 ? 8.060 5.920 5.792 1.00 98.69 229 THR A N 1
ATOM 1686 C CA . THR A 1 229 ? 8.169 5.410 4.418 1.00 98.69 229 THR A CA 1
ATOM 1687 C C . THR A 1 229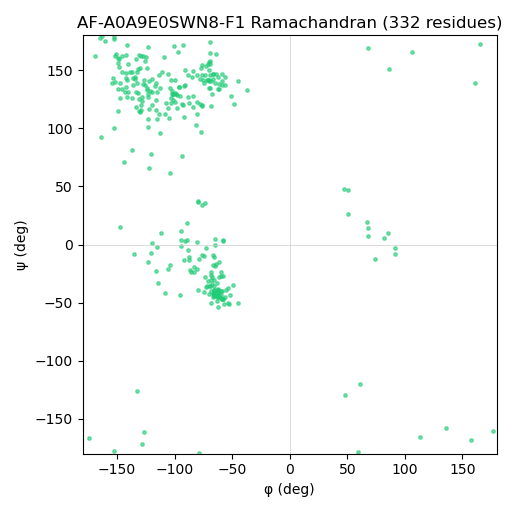 ? 7.948 3.909 4.346 1.00 98.69 229 THR A C 1
ATOM 1689 O O . THR A 1 229 ? 8.111 3.186 5.333 1.00 98.69 229 THR A O 1
ATOM 1692 N N . GLY A 1 230 ? 7.574 3.430 3.162 1.00 98.25 230 GLY A N 1
ATOM 1693 C CA . GLY A 1 230 ? 7.274 2.024 2.931 1.00 98.25 230 GLY A CA 1
ATOM 1694 C C . GLY A 1 230 ? 6.791 1.732 1.513 1.00 98.25 230 GLY A C 1
ATOM 1695 O O . GLY A 1 230 ? 6.989 2.533 0.594 1.00 98.25 230 GLY A O 1
ATOM 1696 N N . SER A 1 231 ? 6.121 0.596 1.328 1.00 98.12 231 SER A N 1
ATOM 1697 C CA . SER A 1 231 ? 5.502 0.236 0.054 1.00 98.12 231 SER A CA 1
ATOM 1698 C C . SER A 1 231 ? 4.241 -0.620 0.206 1.00 98.12 231 SER A C 1
ATOM 1700 O O . SER A 1 231 ? 4.042 -1.329 1.193 1.00 98.12 231 SER A O 1
ATOM 1702 N N . ALA A 1 232 ? 3.386 -0.562 -0.811 1.00 98.19 232 ALA A N 1
ATOM 1703 C CA . ALA A 1 232 ? 2.266 -1.464 -1.022 1.00 98.19 232 ALA A CA 1
ATOM 1704 C C . ALA A 1 232 ? 2.421 -2.135 -2.389 1.00 98.19 232 ALA A C 1
ATOM 1706 O O . ALA A 1 232 ? 2.412 -1.457 -3.415 1.00 98.19 232 ALA A O 1
ATOM 1707 N N . SER A 1 233 ? 2.591 -3.456 -2.423 1.00 96.88 233 SER A N 1
ATOM 1708 C CA . SER A 1 233 ? 3.019 -4.151 -3.643 1.00 96.88 233 SER A CA 1
ATOM 1709 C C . SER A 1 233 ? 2.316 -5.489 -3.839 1.00 96.88 233 SER A C 1
ATOM 1711 O O . SER A 1 233 ? 2.145 -6.256 -2.891 1.00 96.88 233 SER A O 1
ATOM 1713 N N . ALA A 1 234 ? 1.975 -5.811 -5.089 1.00 96.56 234 ALA A N 1
ATOM 1714 C CA . ALA A 1 234 ? 1.583 -7.164 -5.467 1.00 96.56 234 ALA A CA 1
ATOM 1715 C C . ALA A 1 234 ? 2.806 -8.105 -5.458 1.00 96.56 234 ALA A C 1
ATOM 1717 O O . ALA A 1 234 ? 3.903 -7.732 -5.885 1.00 96.56 234 ALA A O 1
ATOM 1718 N N . VAL A 1 235 ? 2.624 -9.348 -5.007 1.00 96.00 235 VAL A N 1
ATOM 1719 C CA . VAL A 1 235 ? 3.642 -10.402 -5.120 1.00 96.00 235 VAL A CA 1
ATOM 1720 C C . VAL A 1 235 ? 3.398 -11.163 -6.415 1.00 96.00 235 VAL A C 1
ATOM 1722 O O . VAL A 1 235 ? 2.409 -11.877 -6.553 1.00 96.00 235 VAL A O 1
ATOM 1725 N N . ILE A 1 236 ? 4.306 -10.971 -7.369 1.00 95.44 236 ILE A N 1
ATOM 1726 C CA . ILE A 1 236 ? 4.189 -11.474 -8.738 1.00 95.44 236 ILE A CA 1
ATOM 1727 C C . ILE A 1 236 ? 5.367 -12.405 -9.026 1.00 95.44 236 ILE A C 1
ATOM 1729 O O . ILE A 1 236 ? 6.524 -11.972 -8.999 1.00 95.44 236 ILE A O 1
ATOM 1733 N N . ASP A 1 237 ? 5.074 -13.664 -9.346 1.00 94.56 237 ASP A N 1
ATOM 1734 C CA . ASP A 1 237 ? 6.098 -14.658 -9.694 1.00 94.56 237 ASP A CA 1
ATOM 1735 C C . ASP A 1 237 ? 6.811 -14.307 -11.007 1.00 94.56 237 ASP A C 1
ATOM 1737 O O . ASP A 1 237 ? 8.038 -14.385 -11.096 1.00 94.56 237 ASP A O 1
ATOM 1741 N N . GLU A 1 238 ? 6.046 -13.890 -12.017 1.00 96.06 238 GLU A N 1
ATOM 1742 C CA . GLU A 1 238 ? 6.539 -13.450 -13.322 1.00 96.06 238 GLU A CA 1
ATOM 1743 C C . GLU A 1 238 ? 5.546 -12.479 -13.973 1.00 96.06 238 GLU A C 1
ATOM 1745 O O . GLU A 1 238 ? 4.334 -12.699 -13.935 1.00 96.06 238 GLU A O 1
ATOM 1750 N N . LEU A 1 239 ? 6.059 -11.423 -14.608 1.00 96.62 239 LEU A N 1
ATOM 1751 C CA . LEU A 1 239 ? 5.250 -10.472 -15.366 1.00 96.62 239 LEU A CA 1
ATOM 1752 C C . LEU A 1 239 ? 5.385 -10.714 -16.879 1.00 96.62 239 LEU A C 1
ATOM 1754 O O . LEU A 1 239 ? 6.481 -10.649 -17.438 1.00 96.62 239 LEU A O 1
ATOM 1758 N N . THR A 1 240 ? 4.269 -10.975 -17.566 1.00 97.19 240 THR A N 1
ATOM 1759 C CA . THR A 1 240 ? 4.271 -11.215 -19.020 1.00 97.19 240 THR A CA 1
ATOM 1760 C C . THR A 1 240 ? 4.225 -9.911 -19.810 1.00 97.19 240 THR A C 1
ATOM 1762 O O . THR A 1 240 ? 3.241 -9.171 -19.749 1.00 97.19 240 THR A O 1
ATOM 1765 N N . ILE A 1 241 ? 5.256 -9.658 -20.615 1.00 97.62 241 ILE A N 1
ATOM 1766 C CA . ILE A 1 241 ? 5.315 -8.537 -21.552 1.00 97.62 241 ILE A CA 1
ATOM 1767 C C . ILE A 1 241 ? 4.434 -8.850 -22.767 1.00 97.62 241 ILE A C 1
ATOM 1769 O O . ILE A 1 241 ? 4.677 -9.812 -23.494 1.00 97.62 241 ILE A O 1
ATOM 1773 N N . GLY A 1 242 ? 3.423 -8.013 -22.999 1.00 96.62 242 GLY A N 1
ATOM 1774 C CA . GLY A 1 242 ? 2.501 -8.128 -24.133 1.00 96.62 242 GLY A CA 1
ATOM 1775 C C . GLY A 1 242 ? 2.756 -7.117 -25.253 1.00 96.62 242 GLY A C 1
ATOM 1776 O O . GLY A 1 242 ? 2.279 -7.307 -26.369 1.00 96.62 242 GLY A O 1
ATOM 1777 N N . CYS A 1 243 ? 3.502 -6.047 -24.979 1.00 95.94 243 CYS A N 1
ATOM 1778 C CA . CYS A 1 243 ? 3.829 -5.009 -25.949 1.00 95.94 243 CYS A CA 1
ATOM 1779 C C . CYS A 1 243 ? 5.197 -4.379 -25.663 1.00 95.94 243 CYS A C 1
ATOM 1781 O O . CYS A 1 243 ? 5.704 -4.420 -24.537 1.00 95.94 243 CYS A O 1
ATOM 1783 N N . ILE A 1 244 ? 5.772 -3.736 -26.676 1.00 95.75 244 ILE A N 1
ATOM 1784 C CA . ILE A 1 244 ? 6.982 -2.915 -26.548 1.00 95.75 244 ILE A CA 1
ATOM 1785 C C . ILE A 1 244 ? 6.780 -1.563 -27.216 1.00 95.75 244 ILE A C 1
ATOM 1787 O O . ILE A 1 244 ? 5.904 -1.408 -28.045 1.00 95.75 244 ILE A O 1
ATOM 1791 N N . HIS A 1 245 ? 7.613 -0.583 -26.917 1.00 93.75 245 HIS A N 1
ATOM 1792 C CA . HIS A 1 245 ? 7.700 0.641 -27.703 1.00 93.75 245 HIS A CA 1
ATOM 1793 C C . HIS A 1 245 ? 9.141 0.867 -28.123 1.00 93.75 245 HIS A C 1
ATOM 1795 O O . HIS A 1 245 ? 10.075 0.707 -27.323 1.00 93.75 245 HIS A O 1
ATOM 1801 N N . LYS A 1 246 ? 9.308 1.254 -29.382 1.00 88.56 246 LYS A N 1
ATOM 1802 C CA . LYS A 1 246 ? 10.602 1.582 -29.977 1.00 88.56 246 LYS A CA 1
ATOM 1803 C C . LYS A 1 246 ? 10.618 3.078 -30.302 1.00 88.56 246 LYS A C 1
ATOM 1805 O O . LYS A 1 246 ? 9.584 3.598 -30.720 1.00 88.56 246 LYS A O 1
ATOM 1810 N N . PRO A 1 247 ? 11.771 3.757 -30.185 1.00 83.00 247 PRO A N 1
ATOM 1811 C CA . PRO A 1 247 ? 11.860 5.149 -30.588 1.00 83.00 247 PRO A CA 1
ATOM 1812 C C . PRO A 1 247 ? 11.498 5.302 -32.065 1.00 83.00 247 PRO A C 1
ATOM 1814 O O . PRO A 1 247 ? 11.825 4.451 -32.896 1.00 83.00 247 PRO A O 1
ATOM 1817 N N . SER A 1 248 ? 10.890 6.433 -32.412 1.00 72.62 248 SER A N 1
ATOM 1818 C CA . SER A 1 248 ? 10.696 6.800 -33.815 1.00 72.62 248 SER A CA 1
ATOM 1819 C C . SER A 1 248 ? 12.031 7.160 -34.492 1.00 72.62 248 SER A C 1
ATOM 1821 O O . SER A 1 248 ? 12.899 7.806 -33.906 1.00 72.62 248 SER A O 1
ATOM 1823 N N . GLY A 1 249 ? 12.197 6.753 -35.754 1.00 64.25 249 GLY A N 1
ATOM 1824 C CA . GLY A 1 249 ? 13.412 6.994 -36.541 1.00 64.25 249 GLY A CA 1
ATOM 1825 C C . GLY A 1 249 ? 14.269 5.740 -36.716 1.00 64.25 249 GLY A C 1
ATOM 1826 O O . GLY A 1 249 ? 14.060 4.725 -36.071 1.00 64.25 249 GLY A O 1
ATOM 1827 N N . ASN A 1 250 ? 15.227 5.789 -37.642 1.00 52.88 250 ASN A N 1
ATOM 1828 C CA . ASN A 1 250 ? 16.062 4.655 -38.073 1.00 52.88 250 ASN A CA 1
ATOM 1829 C C . ASN A 1 250 ? 17.130 4.255 -37.021 1.00 52.88 250 ASN A C 1
ATOM 1831 O O . ASN A 1 250 ? 18.271 3.949 -37.368 1.00 52.88 250 ASN A O 1
ATOM 1835 N N . VAL A 1 251 ? 16.789 4.361 -35.736 1.00 56.75 251 VAL A N 1
ATOM 1836 C CA . VAL A 1 251 ? 17.618 3.944 -34.606 1.00 56.75 251 VAL A CA 1
ATOM 1837 C C . VAL A 1 251 ? 17.663 2.421 -34.572 1.00 56.75 251 VAL A C 1
ATOM 1839 O O . VAL A 1 251 ? 16.699 1.745 -34.921 1.00 56.75 251 VAL A O 1
ATOM 1842 N N . GLU A 1 252 ? 18.839 1.902 -34.231 1.00 58.06 252 GLU A N 1
ATOM 1843 C CA . GLU A 1 252 ? 19.212 0.487 -34.254 1.00 58.06 252 GLU A CA 1
ATOM 1844 C C . GLU A 1 252 ? 18.059 -0.435 -33.822 1.00 58.06 252 GLU A C 1
ATOM 1846 O O . GLU A 1 252 ? 17.416 -0.200 -32.800 1.00 58.06 252 GLU A O 1
ATOM 1851 N N . ALA A 1 253 ? 17.820 -1.507 -34.589 1.00 55.03 253 ALA A N 1
ATOM 1852 C CA . ALA A 1 253 ? 16.651 -2.400 -34.514 1.00 55.03 253 ALA A CA 1
ATOM 1853 C C . ALA A 1 253 ? 16.395 -3.093 -33.150 1.00 55.03 253 ALA A C 1
ATOM 1855 O O . ALA A 1 253 ? 15.467 -3.895 -33.027 1.00 55.03 253 ALA A O 1
ATOM 1856 N N . HIS A 1 254 ? 17.202 -2.788 -32.135 1.00 62.91 254 HIS A N 1
ATOM 1857 C CA . HIS A 1 254 ? 17.208 -3.383 -30.803 1.00 62.91 254 HIS A CA 1
ATOM 1858 C C . HIS A 1 254 ? 16.840 -2.398 -29.681 1.00 62.91 254 HIS A C 1
ATOM 1860 O O . HIS A 1 254 ? 16.791 -2.805 -28.523 1.00 62.91 254 HIS A O 1
ATOM 1866 N N . HIS A 1 255 ? 16.587 -1.117 -29.977 1.00 82.06 255 HIS A N 1
ATOM 1867 C CA . HIS A 1 255 ? 16.285 -0.142 -28.927 1.00 82.06 255 HIS A CA 1
ATOM 1868 C C . HIS A 1 255 ? 14.813 -0.216 -28.498 1.00 82.06 255 HIS A C 1
ATOM 1870 O O . HIS A 1 255 ? 13.922 0.271 -29.191 1.00 82.06 255 HIS A O 1
ATOM 1876 N N . ILE A 1 256 ? 14.567 -0.842 -27.349 1.00 91.50 256 ILE A N 1
ATOM 1877 C CA . ILE A 1 256 ? 13.281 -0.810 -26.643 1.00 91.50 256 ILE A CA 1
ATOM 1878 C C . ILE A 1 256 ? 13.357 0.302 -25.596 1.00 91.50 256 ILE A C 1
ATOM 1880 O O . ILE A 1 256 ? 14.305 0.335 -24.812 1.00 91.50 256 ILE A O 1
ATOM 1884 N N . GLU A 1 257 ? 12.381 1.206 -25.587 1.00 91.75 257 GLU A N 1
ATOM 1885 C CA . GLU A 1 257 ? 12.299 2.302 -24.607 1.00 91.75 257 GLU A CA 1
ATOM 1886 C C . GLU A 1 257 ? 11.398 1.954 -23.430 1.00 91.75 257 GLU A C 1
ATOM 1888 O O . GLU A 1 257 ? 11.747 2.201 -22.276 1.00 91.75 257 GLU A O 1
ATOM 1893 N N . ARG A 1 258 ? 10.245 1.356 -23.727 1.00 94.81 258 ARG A N 1
ATOM 1894 C CA . ARG A 1 258 ? 9.261 0.920 -22.740 1.00 94.81 258 ARG A CA 1
ATOM 1895 C C . ARG A 1 258 ? 8.664 -0.418 -23.148 1.00 94.81 258 ARG A C 1
ATOM 1897 O O . ARG A 1 258 ? 8.643 -0.768 -24.328 1.00 94.81 258 ARG A O 1
ATOM 1904 N N . VAL A 1 259 ? 8.185 -1.149 -22.161 1.00 96.88 259 VAL A N 1
ATOM 1905 C CA . VAL A 1 259 ? 7.419 -2.380 -22.322 1.00 96.88 259 VAL A CA 1
ATOM 1906 C C . VAL A 1 259 ? 6.126 -2.263 -21.529 1.00 96.88 259 VAL A C 1
ATOM 1908 O O . VAL A 1 259 ? 6.004 -1.409 -20.647 1.00 96.88 259 VAL A O 1
ATOM 1911 N N . GLY A 1 260 ? 5.160 -3.113 -21.839 1.00 96.81 260 GLY A N 1
ATOM 1912 C CA . GLY A 1 260 ? 3.911 -3.165 -21.100 1.00 96.81 260 GLY A CA 1
ATOM 1913 C C . GLY A 1 260 ? 3.180 -4.477 -21.303 1.00 96.81 260 GLY A C 1
ATOM 1914 O O . GLY A 1 260 ? 3.586 -5.334 -22.095 1.00 96.81 260 GLY A O 1
ATOM 1915 N N . GLY A 1 261 ? 2.083 -4.625 -20.581 1.00 95.75 261 GLY A N 1
ATOM 1916 C CA . GLY A 1 261 ? 1.255 -5.816 -20.620 1.00 95.75 261 GLY A CA 1
ATOM 1917 C C . GLY A 1 261 ? -0.002 -5.639 -19.786 1.00 95.75 261 GLY A C 1
ATOM 1918 O O . GLY A 1 261 ? -0.350 -4.529 -19.379 1.00 95.75 261 GLY A O 1
ATOM 1919 N N . VAL A 1 262 ? -0.671 -6.760 -19.541 1.00 94.38 262 VAL A N 1
ATOM 1920 C CA . VAL A 1 262 ? -1.855 -6.838 -18.689 1.00 94.38 262 VAL A CA 1
ATOM 1921 C C . VAL A 1 262 ? -1.549 -7.794 -17.545 1.00 94.38 262 VAL A C 1
ATOM 1923 O O . VAL A 1 262 ? -1.063 -8.898 -17.783 1.00 94.38 262 VAL A O 1
ATOM 1926 N N . TYR A 1 263 ? -1.835 -7.378 -16.318 1.00 93.69 263 TYR A N 1
ATOM 1927 C CA . TYR A 1 263 ? -1.754 -8.201 -15.116 1.00 93.69 263 TYR A CA 1
ATOM 1928 C C . TYR A 1 263 ? -3.083 -8.090 -14.365 1.00 93.69 263 TYR A C 1
ATOM 1930 O O . TYR A 1 263 ? -3.554 -6.985 -14.116 1.00 93.69 263 TYR A O 1
ATOM 1938 N N . ASN A 1 264 ? -3.739 -9.225 -14.101 1.00 91.44 264 ASN A N 1
ATOM 1939 C CA . ASN A 1 264 ? -5.064 -9.301 -13.462 1.00 91.44 264 ASN A CA 1
ATOM 1940 C C . ASN A 1 264 ? -6.159 -8.401 -14.081 1.00 91.44 264 ASN A C 1
ATOM 1942 O O . ASN A 1 264 ? -7.141 -8.043 -13.434 1.00 91.44 264 ASN A O 1
ATOM 1946 N N . GLY A 1 265 ? -6.030 -8.080 -15.373 1.00 89.44 265 GLY A N 1
ATOM 1947 C CA . GLY A 1 265 ? -6.945 -7.193 -16.102 1.00 89.44 265 GLY A CA 1
ATOM 1948 C C . GLY A 1 265 ? -6.546 -5.712 -16.088 1.00 89.44 265 GLY A C 1
ATOM 1949 O O . GLY A 1 265 ? -7.122 -4.935 -16.849 1.00 89.44 265 GLY A O 1
ATOM 1950 N N . SER A 1 266 ? -5.534 -5.332 -15.307 1.00 90.62 266 SER A N 1
ATOM 1951 C CA . SER A 1 266 ? -4.955 -3.987 -15.281 1.00 90.62 266 SER A CA 1
ATOM 1952 C C . SER A 1 266 ? -3.783 -3.867 -16.252 1.00 90.62 266 SER A C 1
ATOM 1954 O O . SER A 1 266 ? -2.921 -4.743 -16.334 1.00 90.62 266 SER A O 1
ATOM 1956 N N . ASN A 1 267 ? -3.733 -2.760 -16.995 1.00 93.75 267 ASN A N 1
ATOM 1957 C CA . ASN A 1 267 ? -2.579 -2.440 -17.832 1.00 93.75 267 ASN A CA 1
ATOM 1958 C C . ASN A 1 267 ? -1.418 -1.964 -16.955 1.00 93.75 267 ASN A C 1
ATOM 1960 O O . ASN A 1 267 ? -1.616 -1.137 -16.067 1.00 93.75 267 ASN A O 1
ATOM 1964 N N . TRP A 1 268 ? -0.206 -2.399 -17.279 1.00 95.06 268 TRP A N 1
ATOM 1965 C CA . TRP A 1 268 ? 1.021 -1.908 -16.659 1.00 95.06 268 TRP A CA 1
ATOM 1966 C C . TRP A 1 268 ? 2.029 -1.511 -17.745 1.00 95.06 268 TRP A C 1
ATOM 1968 O O . TRP A 1 268 ? 2.015 -2.036 -18.865 1.00 95.06 268 TRP A O 1
ATOM 1978 N N . ARG A 1 269 ? 2.903 -0.551 -17.429 1.00 95.25 269 ARG A N 1
ATOM 1979 C CA . ARG A 1 269 ? 3.966 -0.067 -18.324 1.00 95.25 269 ARG A CA 1
ATOM 1980 C C . ARG A 1 269 ? 5.231 0.224 -17.520 1.00 95.25 269 ARG A C 1
ATOM 1982 O O . ARG A 1 269 ? 5.146 0.725 -16.404 1.00 95.25 269 ARG A O 1
ATOM 1989 N N . MET A 1 270 ? 6.394 -0.064 -18.097 1.00 96.00 270 MET A N 1
ATOM 1990 C CA . MET A 1 270 ? 7.706 0.199 -17.494 1.00 96.00 270 MET A CA 1
ATOM 1991 C C . MET A 1 270 ? 8.699 0.653 -18.557 1.00 96.00 270 MET A C 1
ATOM 1993 O O . MET A 1 270 ? 8.648 0.202 -19.704 1.00 96.00 270 MET A O 1
ATOM 1997 N N . THR A 1 271 ? 9.637 1.519 -18.185 1.00 95.19 271 THR A N 1
ATOM 1998 C CA . THR A 1 271 ? 10.793 1.812 -19.035 1.00 95.19 271 THR A CA 1
ATOM 1999 C C . THR A 1 271 ? 11.722 0.603 -19.087 1.00 95.19 271 THR A C 1
ATOM 2001 O O . THR A 1 271 ? 11.749 -0.230 -18.178 1.00 95.19 271 THR A O 1
ATOM 2004 N N . ARG A 1 272 ? 12.539 0.514 -20.137 1.00 94.56 272 ARG A N 1
ATOM 2005 C CA . ARG A 1 272 ? 13.599 -0.497 -20.233 1.00 94.56 272 ARG A CA 1
ATOM 2006 C C . ARG A 1 272 ? 14.482 -0.503 -18.985 1.00 94.56 272 ARG A C 1
ATOM 2008 O O . ARG A 1 272 ? 14.827 -1.570 -18.492 1.00 94.56 272 ARG A O 1
ATOM 2015 N N . ASP A 1 273 ? 14.848 0.674 -18.491 1.00 94.31 273 ASP A N 1
ATOM 2016 C CA . ASP A 1 273 ? 15.780 0.797 -17.374 1.00 94.31 273 ASP A CA 1
ATOM 2017 C C . ASP A 1 273 ? 15.149 0.290 -16.062 1.00 94.31 273 ASP A C 1
ATOM 2019 O O . ASP A 1 273 ? 15.826 -0.397 -15.299 1.00 94.31 273 ASP A O 1
ATOM 2023 N N . GLN A 1 274 ? 13.840 0.500 -15.857 1.00 95.94 274 GLN A N 1
ATOM 2024 C CA . GLN A 1 274 ? 13.092 -0.124 -14.755 1.00 95.94 274 GLN A CA 1
ATOM 2025 C C . GLN A 1 274 ? 13.084 -1.655 -14.870 1.00 95.94 274 GLN A C 1
ATOM 2027 O O . GLN A 1 274 ? 13.360 -2.343 -13.891 1.00 95.94 274 GLN A O 1
ATOM 2032 N N . VAL A 1 275 ? 12.834 -2.207 -16.064 1.00 97.25 275 VAL A N 1
ATOM 2033 C CA . VAL A 1 275 ? 12.869 -3.668 -16.271 1.00 97.25 275 VAL A CA 1
ATOM 2034 C C . VAL A 1 275 ? 14.259 -4.239 -15.996 1.00 97.25 275 VAL A C 1
ATOM 2036 O O . VAL A 1 275 ? 14.374 -5.262 -15.326 1.00 97.25 275 VAL A O 1
ATOM 2039 N N . ILE A 1 276 ? 15.322 -3.569 -16.454 1.00 97.06 276 ILE A N 1
ATOM 2040 C CA . ILE A 1 276 ? 16.708 -3.964 -16.157 1.00 97.06 276 ILE A CA 1
ATOM 2041 C C . ILE A 1 276 ? 16.948 -3.978 -14.645 1.00 97.06 276 ILE A C 1
ATOM 2043 O O . ILE A 1 276 ? 17.496 -4.954 -14.133 1.00 97.06 276 ILE A O 1
ATOM 2047 N N . GLN A 1 277 ? 16.519 -2.933 -13.933 1.00 96.50 277 GLN A N 1
ATOM 2048 C CA . GLN A 1 277 ? 16.650 -2.855 -12.481 1.00 96.50 277 GLN A CA 1
ATOM 2049 C C . GLN A 1 277 ? 15.907 -4.007 -11.787 1.00 96.50 277 GLN A C 1
ATOM 2051 O O . GLN A 1 277 ? 16.486 -4.676 -10.933 1.00 96.50 277 GLN A O 1
ATOM 2056 N N . PHE A 1 278 ? 14.665 -4.294 -12.181 1.00 97.19 278 PHE A N 1
ATOM 2057 C CA . PHE A 1 278 ? 13.880 -5.383 -11.595 1.00 97.19 278 PHE A CA 1
ATOM 2058 C C . PHE A 1 278 ? 14.472 -6.767 -11.886 1.00 97.19 278 PHE A C 1
ATOM 2060 O O . PHE A 1 278 ? 14.570 -7.586 -10.971 1.00 97.19 278 PHE A O 1
ATOM 2067 N N . LEU A 1 279 ? 14.938 -7.023 -13.113 1.00 97.44 279 LEU A N 1
ATOM 2068 C CA . LEU A 1 279 ? 15.642 -8.265 -13.457 1.00 97.44 279 LEU A CA 1
ATOM 2069 C C . LEU A 1 279 ? 16.909 -8.446 -12.606 1.00 97.44 279 LEU A C 1
ATOM 2071 O O . LEU A 1 279 ? 17.186 -9.540 -12.122 1.00 97.44 279 LEU A O 1
ATOM 2075 N N . GLN A 1 280 ? 17.660 -7.368 -12.358 1.00 96.56 280 GLN A N 1
ATOM 2076 C CA . GLN A 1 280 ? 18.842 -7.396 -11.486 1.00 96.56 280 GLN A CA 1
ATOM 2077 C C . GLN A 1 280 ? 18.499 -7.619 -10.005 1.00 96.56 280 GLN A C 1
ATOM 2079 O O . GLN A 1 280 ? 19.313 -8.174 -9.270 1.00 96.56 280 GLN A O 1
ATOM 2084 N N . GLN A 1 281 ? 17.296 -7.232 -9.577 1.00 95.62 281 GLN A N 1
ATOM 2085 C CA . GLN A 1 281 ? 16.743 -7.540 -8.255 1.00 95.62 281 GLN A CA 1
ATOM 2086 C C . GLN A 1 281 ? 16.148 -8.960 -8.169 1.00 95.62 281 GLN A C 1
ATOM 2088 O O . GLN A 1 281 ? 15.619 -9.340 -7.125 1.00 95.62 281 GLN A O 1
ATOM 2093 N N . GLY A 1 282 ? 16.223 -9.753 -9.244 1.00 96.44 282 GLY A N 1
ATOM 2094 C CA . GLY A 1 282 ? 15.729 -11.130 -9.290 1.00 96.44 282 GLY A CA 1
ATOM 2095 C C . GLY A 1 282 ? 14.241 -11.272 -9.621 1.00 96.44 282 GLY A C 1
ATOM 2096 O O . GLY A 1 282 ? 13.705 -12.373 -9.502 1.00 96.44 282 GLY A O 1
ATOM 2097 N N . LYS A 1 283 ? 13.559 -10.195 -10.037 1.00 97.00 283 LYS A N 1
ATOM 2098 C CA . LYS A 1 283 ? 12.203 -10.289 -10.604 1.00 97.00 283 LYS A CA 1
ATOM 2099 C C . LYS A 1 283 ? 12.258 -10.960 -11.975 1.00 97.00 283 LYS A C 1
ATOM 2101 O O . LYS A 1 283 ? 13.289 -10.908 -12.644 1.00 97.00 283 LYS A O 1
ATOM 2106 N N . ARG A 1 284 ? 11.154 -11.572 -12.407 1.00 98.00 284 ARG A N 1
ATOM 2107 C CA . ARG A 1 284 ? 11.095 -12.325 -13.666 1.00 98.00 284 ARG A CA 1
ATOM 2108 C C . ARG A 1 284 ? 10.130 -11.684 -14.647 1.00 98.00 284 ARG A C 1
ATOM 2110 O O . ARG A 1 284 ? 9.039 -11.258 -14.282 1.00 98.00 284 ARG A O 1
ATOM 2117 N N . PHE A 1 285 ? 10.536 -11.649 -15.906 1.00 98.38 285 PHE A N 1
ATOM 2118 C CA . PHE A 1 285 ? 9.695 -11.209 -17.008 1.00 98.38 285 PHE A CA 1
ATOM 2119 C C . PHE A 1 285 ? 9.691 -12.295 -18.075 1.00 98.38 285 PHE A C 1
ATOM 2121 O O . PHE A 1 285 ? 10.733 -12.889 -18.346 1.00 98.38 285 PHE A O 1
ATOM 2128 N N . GLY A 1 286 ? 8.536 -12.513 -18.694 1.00 97.81 286 GLY A N 1
ATOM 2129 C CA . GLY A 1 286 ? 8.365 -13.478 -19.776 1.00 97.81 286 GLY A CA 1
ATOM 2130 C C . GLY A 1 286 ? 7.676 -12.854 -20.982 1.00 97.81 286 GLY A C 1
ATOM 2131 O O . GLY A 1 286 ? 7.033 -11.807 -20.880 1.00 97.81 286 GLY A O 1
ATOM 2132 N N . VAL A 1 287 ? 7.792 -13.504 -22.133 1.00 97.62 287 VAL A N 1
ATOM 2133 C CA . VAL A 1 287 ? 7.004 -13.201 -23.332 1.00 97.62 287 VAL A CA 1
ATOM 2134 C C . VAL A 1 287 ? 6.268 -14.464 -23.746 1.00 97.62 287 VAL A C 1
ATOM 2136 O O . VAL A 1 287 ? 6.886 -15.515 -23.890 1.00 97.62 287 VAL A O 1
ATOM 2139 N N . ALA A 1 288 ? 4.958 -14.358 -23.961 1.00 94.69 288 ALA A N 1
ATOM 2140 C CA . ALA A 1 288 ? 4.145 -15.447 -24.490 1.00 94.69 288 ALA A CA 1
ATOM 2141 C C . ALA A 1 288 ? 3.907 -15.250 -25.995 1.00 94.69 288 ALA A C 1
ATOM 2143 O O . ALA A 1 288 ? 3.367 -14.226 -26.423 1.00 94.69 288 ALA A O 1
ATOM 2144 N N . GLY A 1 289 ? 4.306 -16.235 -26.796 1.00 88.81 289 GLY A N 1
ATOM 2145 C CA . GLY A 1 289 ? 4.077 -16.271 -28.233 1.00 88.81 289 GLY A CA 1
ATOM 2146 C C . GLY A 1 289 ? 2.641 -16.663 -28.582 1.00 88.81 289 GLY A C 1
ATOM 2147 O O . GLY A 1 289 ? 1.979 -17.419 -27.871 1.00 88.81 289 GLY A O 1
ATOM 2148 N N . ALA A 1 290 ? 2.150 -16.191 -29.732 1.00 87.62 290 ALA A N 1
ATOM 2149 C CA . ALA A 1 290 ? 0.819 -16.557 -30.234 1.00 87.62 290 ALA A CA 1
ATOM 2150 C C . ALA A 1 290 ? 0.674 -18.060 -30.570 1.00 87.62 290 ALA A C 1
ATOM 2152 O O . ALA A 1 290 ? -0.441 -18.556 -30.723 1.00 87.62 290 ALA A O 1
ATOM 2153 N N . ASP A 1 291 ? 1.790 -18.778 -30.703 1.00 89.44 291 ASP A N 1
ATOM 2154 C CA . ASP A 1 291 ? 1.869 -20.231 -30.889 1.00 89.44 291 ASP A CA 1
ATOM 2155 C C . ASP A 1 291 ? 1.930 -21.012 -29.560 1.00 89.44 291 ASP A C 1
ATOM 2157 O O . ASP A 1 291 ? 2.043 -22.239 -29.576 1.00 89.44 291 ASP A O 1
ATOM 2161 N N . GLY A 1 292 ? 1.831 -20.319 -28.421 1.00 89.44 292 GLY A N 1
ATOM 2162 C CA . GLY A 1 292 ? 1.939 -20.894 -27.084 1.00 89.44 292 GLY A CA 1
ATOM 2163 C C . GLY A 1 292 ? 3.376 -21.095 -26.602 1.00 89.44 292 GLY A C 1
ATOM 2164 O O . GLY A 1 292 ? 3.557 -21.680 -25.534 1.00 89.44 292 GLY A O 1
ATOM 2165 N N . SER A 1 293 ? 4.388 -20.647 -27.357 1.00 94.00 293 SER A N 1
ATOM 2166 C CA . SER A 1 293 ? 5.763 -20.619 -26.860 1.00 94.00 293 SER A CA 1
ATOM 2167 C C . SER A 1 293 ? 5.925 -19.570 -25.754 1.00 94.00 293 SER A C 1
ATOM 2169 O O . SER A 1 293 ? 5.111 -18.651 -25.614 1.00 94.00 293 SER A O 1
ATOM 2171 N N . HIS A 1 294 ? 6.949 -19.734 -24.924 1.00 95.69 294 HIS A N 1
ATOM 2172 C CA . HIS A 1 294 ? 7.263 -18.823 -23.831 1.00 95.69 294 HIS A CA 1
ATOM 2173 C C . HIS A 1 294 ? 8.776 -18.690 -23.719 1.00 95.69 294 HIS A C 1
ATOM 2175 O O . HIS A 1 294 ? 9.492 -19.693 -23.778 1.00 95.69 294 HIS A O 1
ATOM 2181 N N . SER A 1 295 ? 9.240 -17.454 -23.553 1.00 97.50 295 SER A N 1
ATOM 2182 C CA . SER A 1 295 ? 10.652 -17.151 -23.364 1.00 97.50 295 SER A CA 1
ATOM 2183 C C . SER A 1 295 ? 10.848 -16.178 -22.206 1.00 97.50 295 SER A C 1
ATOM 2185 O O . SER A 1 295 ? 10.188 -15.136 -22.136 1.00 97.50 295 SER A O 1
ATOM 2187 N N . ASP A 1 296 ? 11.784 -16.512 -21.314 1.00 97.81 296 ASP A N 1
ATOM 2188 C CA . ASP A 1 296 ? 12.253 -15.612 -20.261 1.00 97.81 296 ASP A CA 1
ATOM 2189 C C . ASP A 1 296 ? 12.950 -14.393 -20.885 1.00 97.81 296 ASP A C 1
ATOM 2191 O O . ASP A 1 296 ? 13.635 -14.490 -21.909 1.00 97.81 296 ASP A O 1
ATOM 2195 N N . VAL A 1 297 ? 12.817 -13.239 -20.238 1.00 97.94 297 VAL A N 1
ATOM 2196 C CA . VAL A 1 297 ? 13.522 -12.006 -20.594 1.00 97.94 297 VAL A CA 1
ATOM 2197 C C . VAL A 1 297 ? 14.718 -11.833 -19.670 1.00 97.94 297 VAL A C 1
ATOM 2199 O O . VAL A 1 297 ? 14.590 -11.879 -18.450 1.00 97.94 297 VAL A O 1
ATOM 2202 N N . GLU A 1 298 ? 15.883 -11.569 -20.252 1.00 97.94 298 GLU A N 1
ATOM 2203 C CA . GLU A 1 298 ? 17.133 -11.371 -19.521 1.00 97.94 298 GLU A CA 1
ATOM 2204 C C . GLU A 1 298 ? 17.793 -10.035 -19.875 1.00 97.94 298 GLU A C 1
ATOM 2206 O O . GLU A 1 298 ? 17.516 -9.415 -20.909 1.00 97.94 298 GLU A O 1
ATOM 2211 N N . VAL A 1 299 ? 18.703 -9.595 -19.001 1.00 97.06 299 VAL A N 1
ATOM 2212 C CA . VAL A 1 299 ? 19.570 -8.443 -19.256 1.00 97.06 299 VAL A CA 1
ATOM 2213 C C . VAL A 1 299 ? 20.820 -8.907 -19.993 1.00 97.06 299 VAL A C 1
ATOM 2215 O O . VAL A 1 299 ? 21.617 -9.690 -19.479 1.00 97.06 299 VAL A O 1
ATOM 2218 N N . PHE A 1 300 ? 21.043 -8.343 -21.171 1.00 94.81 300 PHE A N 1
ATOM 2219 C CA . PHE A 1 300 ? 22.234 -8.559 -21.976 1.00 94.81 300 PHE A CA 1
ATOM 2220 C C . PHE A 1 300 ? 23.107 -7.307 -22.001 1.00 94.81 300 PHE A C 1
ATOM 2222 O O . PHE A 1 300 ? 22.661 -6.191 -21.726 1.00 94.81 300 PHE A O 1
ATOM 2229 N N . LYS A 1 301 ? 24.379 -7.494 -22.365 1.00 93.31 301 LYS A N 1
ATOM 2230 C CA . LYS A 1 301 ? 25.350 -6.411 -22.513 1.00 93.31 301 LYS A CA 1
ATOM 2231 C C . LYS A 1 301 ? 25.836 -6.299 -23.951 1.00 93.31 301 LYS A C 1
ATOM 2233 O O . LYS A 1 301 ? 26.160 -7.293 -24.598 1.00 93.31 301 LYS A O 1
ATOM 2238 N N . HIS A 1 302 ? 25.919 -5.067 -24.419 1.00 86.25 302 HIS A N 1
ATOM 2239 C CA . HIS A 1 302 ? 26.400 -4.670 -25.730 1.00 86.25 302 HIS A CA 1
ATOM 2240 C C . HIS A 1 302 ? 27.470 -3.575 -25.610 1.00 86.25 302 HIS A C 1
ATOM 2242 O O . HIS A 1 302 ? 27.943 -3.282 -24.506 1.00 86.25 302 HIS A O 1
ATOM 2248 N N . TRP A 1 303 ? 27.891 -2.979 -26.732 1.00 85.88 303 TRP A N 1
ATOM 2249 C CA . TRP A 1 303 ? 28.797 -1.831 -26.681 1.00 85.88 303 TRP A CA 1
ATOM 2250 C C . TRP A 1 303 ? 28.102 -0.616 -26.052 1.00 85.88 303 TRP A C 1
ATOM 2252 O O . TRP A 1 303 ? 26.903 -0.400 -26.227 1.00 85.88 303 TRP A O 1
ATOM 2262 N N . VAL A 1 304 ? 28.877 0.191 -25.331 1.00 87.44 304 VAL A N 1
ATOM 2263 C CA . VAL A 1 304 ? 28.410 1.458 -24.759 1.00 87.44 304 VAL A CA 1
ATOM 2264 C C . VAL A 1 304 ? 28.367 2.540 -25.835 1.00 87.44 304 VAL A C 1
ATOM 2266 O O . VAL A 1 304 ? 29.244 2.610 -26.699 1.00 87.44 304 VAL A O 1
ATOM 2269 N N . SER A 1 305 ? 27.363 3.405 -25.786 1.00 82.31 305 SER A N 1
ATOM 2270 C CA . SER A 1 305 ? 27.222 4.550 -26.688 1.00 82.31 305 SER A CA 1
ATOM 2271 C C . SER A 1 305 ? 26.679 5.760 -25.931 1.00 82.31 305 SER A C 1
ATOM 2273 O O . SER A 1 305 ? 26.244 5.640 -24.790 1.00 82.31 305 SER A O 1
ATOM 2275 N N . ASN A 1 306 ? 26.650 6.933 -26.568 1.00 80.69 306 ASN A N 1
ATOM 2276 C CA . ASN A 1 306 ? 26.014 8.110 -25.965 1.00 80.69 306 ASN A CA 1
ATOM 2277 C C . ASN A 1 306 ? 24.509 7.894 -25.708 1.00 80.69 306 ASN A C 1
ATOM 2279 O O . ASN A 1 306 ? 23.963 8.496 -24.794 1.00 80.69 306 ASN A O 1
ATOM 2283 N N . ALA A 1 307 ? 23.851 7.043 -26.506 1.00 75.44 307 ALA A N 1
ATOM 2284 C CA . ALA A 1 307 ? 22.433 6.711 -26.353 1.00 75.44 307 ALA A CA 1
ATOM 2285 C C . ALA A 1 307 ? 22.189 5.565 -25.351 1.00 75.44 307 ALA A C 1
ATOM 2287 O O . ALA A 1 307 ? 21.109 5.463 -24.781 1.00 75.44 307 ALA A O 1
ATOM 2288 N N . ASN A 1 308 ? 23.189 4.708 -25.126 1.00 80.50 308 ASN A N 1
ATOM 2289 C CA . ASN A 1 308 ? 23.151 3.637 -24.136 1.00 80.50 308 ASN A CA 1
ATOM 2290 C C . ASN A 1 308 ? 24.489 3.580 -23.374 1.00 80.50 308 ASN A C 1
ATOM 2292 O O . ASN A 1 308 ? 25.363 2.773 -23.716 1.00 80.50 308 ASN A O 1
ATOM 2296 N N . PRO A 1 309 ? 24.685 4.439 -22.359 1.00 85.00 309 PRO A N 1
ATOM 2297 C CA . PRO A 1 309 ? 25.963 4.546 -21.658 1.00 85.00 309 PRO A CA 1
ATOM 2298 C C . PRO A 1 309 ? 26.300 3.298 -20.832 1.00 85.00 309 PRO A C 1
ATOM 2300 O O . PRO A 1 309 ? 27.475 3.031 -20.585 1.00 85.00 309 PRO A O 1
ATOM 2303 N N . THR A 1 310 ? 25.300 2.508 -20.428 1.00 88.56 310 THR A N 1
ATOM 2304 C CA . THR A 1 310 ? 25.510 1.252 -19.689 1.00 88.56 310 THR A CA 1
ATOM 2305 C C . THR A 1 310 ? 25.823 0.080 -20.625 1.00 88.56 310 THR A C 1
ATOM 2307 O O . THR A 1 310 ? 26.446 -0.902 -20.211 1.00 88.56 310 THR A O 1
ATOM 2310 N N . GLY A 1 311 ? 25.402 0.177 -21.892 1.00 90.56 311 GLY A N 1
ATOM 2311 C CA . GLY A 1 311 ? 25.426 -0.919 -22.858 1.00 90.56 311 GLY A CA 1
ATOM 2312 C C . GLY A 1 311 ? 24.443 -2.041 -22.511 1.00 90.56 311 GLY A C 1
ATOM 2313 O O . GLY A 1 311 ? 24.486 -3.090 -23.148 1.00 90.56 311 GLY A O 1
ATOM 2314 N N . LEU A 1 312 ? 23.590 -1.866 -21.496 1.00 93.94 312 LEU A N 1
ATOM 2315 C CA . LEU A 1 312 ? 22.629 -2.882 -21.076 1.00 93.94 312 LEU A CA 1
ATOM 2316 C C . LEU A 1 312 ? 21.358 -2.793 -21.918 1.00 93.94 312 LEU A C 1
ATOM 2318 O O . LEU A 1 312 ? 20.929 -1.708 -22.313 1.00 93.94 312 LEU A O 1
ATOM 2322 N N . TYR A 1 313 ? 20.764 -3.943 -22.206 1.00 94.06 313 TYR A N 1
ATOM 2323 C CA . TYR A 1 313 ? 19.485 -4.044 -22.899 1.00 94.06 313 TYR A CA 1
ATOM 2324 C C . TYR A 1 313 ? 18.747 -5.309 -22.464 1.00 94.06 313 TYR A C 1
ATOM 2326 O O . TYR A 1 313 ? 19.347 -6.208 -21.880 1.00 94.06 313 TYR A O 1
ATOM 2334 N N . ILE A 1 314 ? 17.450 -5.371 -22.754 1.00 95.94 314 ILE A N 1
ATOM 2335 C CA . ILE A 1 314 ? 16.620 -6.552 -22.505 1.00 95.94 314 ILE A CA 1
ATOM 2336 C C . ILE A 1 314 ? 16.374 -7.305 -23.809 1.00 95.94 314 ILE A C 1
ATOM 2338 O O . ILE A 1 314 ? 16.171 -6.691 -24.861 1.00 95.94 314 ILE A O 1
ATOM 2342 N N . ALA A 1 315 ? 16.384 -8.629 -23.741 1.00 95.88 315 ALA A N 1
ATOM 2343 C CA . ALA A 1 315 ? 15.965 -9.495 -24.834 1.00 95.88 315 ALA A CA 1
ATOM 2344 C C . ALA A 1 315 ? 15.427 -10.811 -24.276 1.00 95.88 315 ALA A C 1
ATOM 2346 O O . ALA A 1 315 ? 15.679 -11.160 -23.126 1.00 95.88 315 ALA A O 1
ATOM 2347 N N . THR A 1 316 ? 14.684 -11.536 -25.101 1.00 96.69 316 THR A N 1
ATOM 2348 C CA . THR A 1 316 ? 14.248 -12.894 -24.790 1.00 96.69 316 THR A CA 1
ATOM 2349 C C . THR A 1 316 ? 15.409 -13.872 -24.908 1.00 96.69 316 THR A C 1
ATOM 2351 O O . THR A 1 316 ? 16.301 -13.712 -25.752 1.00 96.69 316 THR A O 1
ATOM 2354 N N . THR A 1 317 ? 15.411 -14.886 -24.051 1.00 95.69 317 THR A N 1
ATOM 2355 C CA . THR A 1 317 ? 16.352 -16.000 -24.142 1.00 95.69 317 THR A CA 1
ATOM 2356 C C . THR A 1 317 ? 16.160 -16.728 -25.467 1.00 95.69 317 THR A C 1
ATOM 2358 O O . THR A 1 317 ? 15.046 -16.919 -25.955 1.00 95.69 317 THR A O 1
ATOM 2361 N N . ARG A 1 318 ? 17.274 -17.091 -26.111 1.00 91.75 318 ARG A N 1
ATOM 2362 C CA . ARG A 1 318 ? 17.218 -17.728 -27.426 1.00 91.75 318 ARG A CA 1
ATOM 2363 C C . ARG A 1 318 ? 16.621 -19.123 -27.300 1.00 91.75 318 ARG A C 1
ATOM 2365 O O . ARG A 1 318 ? 17.250 -20.009 -26.723 1.00 91.75 318 ARG A O 1
ATOM 2372 N N . ASP A 1 319 ? 15.510 -19.334 -27.981 1.00 89.81 319 ASP A N 1
ATOM 2373 C CA . ASP A 1 319 ? 14.827 -20.612 -28.056 1.00 89.81 319 ASP A CA 1
ATOM 2374 C C . ASP A 1 319 ? 14.602 -21.030 -29.533 1.00 89.81 319 ASP A C 1
ATOM 2376 O O . ASP A 1 319 ? 15.335 -20.613 -30.445 1.00 89.81 319 ASP A O 1
ATOM 2380 N N . GLY A 1 320 ? 13.668 -21.956 -29.766 1.00 88.12 320 GLY A N 1
ATOM 2381 C CA . GLY A 1 320 ? 13.314 -22.439 -31.102 1.00 88.12 320 GLY A CA 1
ATOM 2382 C C . GLY A 1 320 ? 12.244 -21.604 -31.810 1.00 88.12 320 GLY A C 1
ATOM 2383 O O . GLY A 1 320 ? 12.058 -21.790 -33.019 1.00 88.12 320 GLY A O 1
ATOM 2384 N N . SER A 1 321 ? 11.551 -20.716 -31.094 1.00 91.94 321 SER A N 1
ATOM 2385 C CA . SER A 1 321 ? 10.473 -19.891 -31.619 1.00 91.94 321 SER A CA 1
ATOM 2386 C C . SER A 1 321 ? 10.952 -18.489 -32.004 1.00 91.94 321 SER A C 1
ATOM 2388 O O . SER A 1 321 ? 12.071 -18.045 -31.756 1.00 91.94 321 SER A O 1
ATOM 2390 N N . LYS A 1 322 ? 10.104 -17.795 -32.760 1.00 91.12 322 LYS A N 1
ATOM 2391 C CA . LYS A 1 322 ? 10.200 -16.339 -32.919 1.00 91.12 322 LYS A CA 1
ATOM 2392 C C . LYS A 1 322 ? 8.940 -15.627 -32.451 1.00 91.12 322 LYS A C 1
ATOM 2394 O O . LYS A 1 322 ? 8.918 -14.395 -32.480 1.00 91.12 322 LYS A O 1
ATOM 2399 N N . 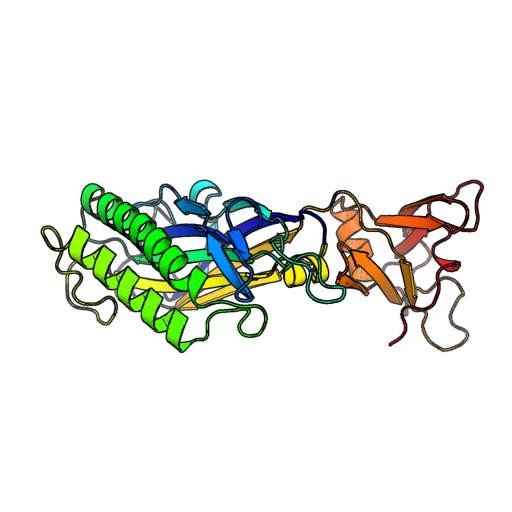ALA A 1 323 ? 7.893 -16.376 -32.117 1.00 91.62 323 ALA A N 1
ATOM 2400 C CA . ALA A 1 323 ? 6.600 -15.826 -31.747 1.00 91.62 323 ALA A CA 1
ATOM 2401 C C . ALA A 1 323 ? 6.649 -15.153 -30.371 1.00 91.62 323 ALA A C 1
ATOM 2403 O O . ALA A 1 323 ? 5.970 -14.154 -30.169 1.00 91.62 323 ALA A O 1
ATOM 2404 N N . ASP A 1 324 ? 7.497 -15.654 -29.481 1.00 92.50 324 ASP A N 1
ATOM 2405 C CA . ASP A 1 324 ? 7.804 -15.127 -28.151 1.00 92.50 324 ASP A CA 1
ATOM 2406 C C . ASP A 1 324 ? 9.041 -14.223 -28.134 1.00 92.50 324 ASP A C 1
ATOM 2408 O O . ASP A 1 324 ? 9.525 -13.859 -27.070 1.00 92.50 324 ASP A O 1
ATOM 2412 N N . ASN A 1 325 ? 9.570 -13.816 -29.293 1.00 94.06 325 ASN A N 1
ATOM 2413 C CA . ASN A 1 325 ? 10.634 -12.824 -29.292 1.00 94.06 325 ASN A CA 1
ATOM 2414 C C . ASN A 1 325 ? 10.081 -11.468 -28.871 1.00 94.06 325 ASN A C 1
ATOM 2416 O O . ASN A 1 325 ? 9.107 -10.979 -29.443 1.00 94.06 325 ASN A O 1
ATOM 2420 N N . LEU A 1 326 ? 10.798 -10.788 -27.978 1.00 94.25 326 LEU A N 1
ATOM 2421 C CA . LEU A 1 326 ? 10.420 -9.458 -27.498 1.00 94.25 326 LEU A CA 1
ATOM 2422 C C . LEU A 1 326 ? 10.196 -8.469 -28.659 1.00 94.25 326 LEU A C 1
ATOM 2424 O O . LEU A 1 326 ? 9.264 -7.674 -28.647 1.00 94.25 326 LEU A O 1
ATOM 2428 N N . LEU A 1 327 ? 11.013 -8.566 -29.716 1.00 92.19 327 LEU A N 1
ATOM 2429 C CA . LEU A 1 327 ? 10.919 -7.722 -30.914 1.00 92.19 327 LEU A CA 1
ATOM 2430 C C . LEU A 1 327 ? 9.758 -8.067 -31.861 1.00 92.19 327 LEU A C 1
ATOM 2432 O O . LEU A 1 327 ? 9.534 -7.297 -32.800 1.00 92.19 327 LEU A O 1
ATOM 2436 N N . SER A 1 328 ? 9.069 -9.187 -31.636 1.00 92.00 328 SER A N 1
ATOM 2437 C CA . SER A 1 328 ? 7.866 -9.609 -32.366 1.00 92.00 328 SER A CA 1
ATOM 2438 C C . SER A 1 328 ? 6.579 -9.048 -31.756 1.00 92.00 328 SER A C 1
ATOM 2440 O O . SER A 1 328 ? 5.523 -9.161 -32.378 1.00 92.00 328 SER A O 1
ATOM 2442 N N . LEU A 1 329 ? 6.653 -8.452 -30.562 1.00 93.31 329 LEU A N 1
ATOM 2443 C CA . LEU A 1 329 ? 5.495 -7.894 -29.874 1.00 93.31 329 LEU A CA 1
ATOM 2444 C C . LEU A 1 329 ? 4.954 -6.630 -30.564 1.00 93.31 329 LEU A C 1
ATOM 2446 O O . LEU A 1 329 ? 5.720 -5.888 -31.191 1.00 93.31 329 LEU A O 1
ATOM 2450 N N . PRO A 1 330 ? 3.636 -6.374 -30.450 1.00 94.25 330 PRO A N 1
ATOM 2451 C CA . PRO A 1 330 ? 3.022 -5.151 -30.953 1.00 94.25 330 PRO A CA 1
ATOM 2452 C C . PRO A 1 330 ? 3.540 -3.910 -30.218 1.00 94.25 330 PRO A C 1
ATOM 2454 O O . PRO A 1 330 ? 4.116 -4.003 -29.129 1.00 94.25 330 PRO A O 1
ATOM 2457 N N . ASP A 1 331 ? 3.297 -2.736 -30.810 1.00 93.38 331 ASP A N 1
ATOM 2458 C CA . ASP A 1 331 ? 3.589 -1.478 -30.127 1.00 93.38 331 ASP A CA 1
ATOM 2459 C C . ASP A 1 331 ? 2.641 -1.282 -28.928 1.00 93.38 331 ASP A C 1
ATOM 2461 O O . ASP A 1 331 ? 1.452 -1.590 -29.029 1.00 93.38 331 ASP A O 1
ATOM 2465 N N . CYS 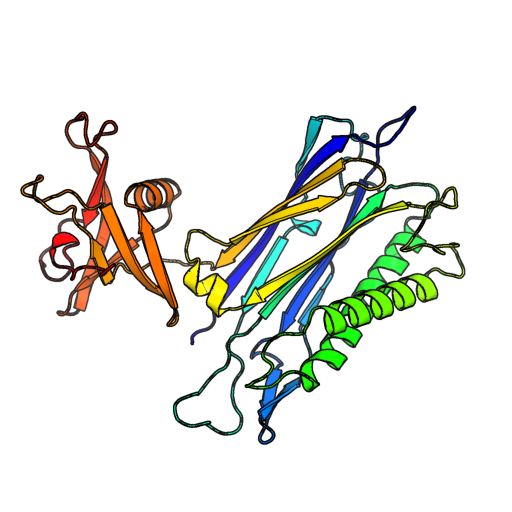A 1 332 ? 3.139 -0.765 -27.802 1.00 89.06 332 CYS A N 1
ATOM 2466 C CA . CYS A 1 332 ? 2.314 -0.475 -26.622 1.00 89.06 332 CYS A CA 1
ATOM 2467 C C . CYS A 1 332 ? 1.282 0.642 -26.831 1.00 89.06 332 CYS A C 1
ATOM 2469 O O . CYS A 1 332 ? 0.434 0.850 -25.954 1.00 89.06 332 CYS A O 1
ATOM 2471 N N . GLY A 1 333 ? 1.375 1.375 -27.944 1.00 83.75 333 GLY A N 1
ATOM 2472 C CA . GLY A 1 333 ? 0.675 2.636 -28.121 1.00 83.75 333 GLY A CA 1
ATOM 2473 C C . GLY A 1 333 ? 1.230 3.702 -27.180 1.00 83.75 333 GLY A C 1
ATOM 2474 O O . GLY A 1 333 ? 2.023 3.416 -26.273 1.00 83.75 333 GLY A O 1
ATOM 2475 N N . ASP A 1 334 ? 0.826 4.946 -27.413 1.00 71.00 334 ASP A N 1
ATOM 2476 C CA . ASP A 1 334 ? 1.068 6.048 -26.479 1.00 71.00 334 ASP A CA 1
ATOM 2477 C C . ASP A 1 334 ? 0.150 5.974 -25.251 1.00 71.00 334 ASP A C 1
ATOM 2479 O O . ASP A 1 334 ? -0.886 5.270 -25.295 1.00 71.00 334 ASP A O 1
#